Protein 5AE0 (pdb70)

CATH classification: 3.90.1740.10

Structure (mmCIF, N/CA/C/O backbone):
data_5AE0
#
_entry.id   5AE0
#
_cell.length_a   39.650
_cell.length_b   47.560
_cell.length_c   51.220
_cell.angle_alpha   90.00
_cell.angle_beta   97.51
_cell.angle_gamma   90.00
#
_symmetry.space_group_name_H-M   'P 1 21 1'
#
loop_
_entity.id
_entity.type
_entity.pdbx_description
1 polymer "2', 3'-CYCLIC-NUCLEOTIDE 3'-PHOSPHODIESTERASE"
2 non-polymer 'CITRIC ACID'
3 non-polymer 'CHLORIDE ION'
4 water water
#
loop_
_atom_site.group_PDB
_atom_site.id
_atom_site.type_symbol
_atom_site.label_atom_id
_atom_site.label_alt_id
_atom_site.label_comp_id
_atom_site.label_asym_id
_atom_site.label_entity_id
_atom_site.label_seq_id
_atom_site.pdbx_PDB_ins_code
_atom_site.Cartn_x
_atom_site.Cartn_y
_atom_site.Cartn_z
_atom_site.occupancy
_atom_site.B_iso_or_equiv
_atom_site.auth_seq_id
_atom_site.auth_comp_id
_atom_site.auth_asym_id
_atom_site.auth_atom_id
_atom_site.pdbx_PDB_model_num
ATOM 1 N N . LYS A 1 5 ? 76.920 15.743 194.353 1.00 39.97 162 LYS A N 1
ATOM 2 C CA . LYS A 1 5 ? 76.899 15.873 192.879 1.00 37.56 162 LYS A CA 1
ATOM 3 C C . LYS A 1 5 ? 75.509 16.088 192.266 1.00 25.70 162 LYS A C 1
ATOM 4 O O . LYS A 1 5 ? 74.505 15.457 192.648 1.00 32.15 162 LYS A O 1
ATOM 22 N N . ASP A 1 6 ? 75.463 17.012 191.302 1.00 31.06 163 ASP A N 1
ATOM 23 C CA . ASP A 1 6 ? 74.229 17.301 190.575 1.00 25.27 163 ASP A CA 1
ATOM 24 C C . ASP A 1 6 ? 73.953 16.251 189.523 1.00 25.95 163 ASP A C 1
ATOM 25 O O . ASP A 1 6 ? 74.789 15.990 188.657 1.00 38.51 163 ASP A O 1
ATOM 34 N N A PHE A 1 7 ? 72.768 15.669 189.551 0.46 15.10 164 PHE A N 1
ATOM 35 N N B PHE A 1 7 ? 72.758 15.697 189.566 0.54 24.84 164 PHE A N 1
ATOM 36 C CA A PHE A 1 7 ? 72.408 14.743 188.488 0.46 19.27 164 PHE A CA 1
ATOM 37 C CA B PHE A 1 7 ? 72.374 14.788 188.510 0.54 19.91 164 PHE A CA 1
ATOM 38 C C A PHE A 1 7 ? 71.577 15.423 187.384 0.46 18.74 164 PHE A C 1
ATOM 39 C C B PHE A 1 7 ? 71.740 15.542 187.315 0.54 15.96 164 PHE A C 1
ATOM 40 O O A PHE A 1 7 ? 70.902 16.430 187.605 0.46 27.78 164 PHE A O 1
ATOM 41 O O B PHE A 1 7 ? 71.440 16.734 187.385 0.54 10.47 164 PHE A O 1
ATOM 74 N N . LEU A 1 8 ? 71.651 14.845 186.191 1.00 13.90 165 LEU A N 1
ATOM 75 C CA . LEU A 1 8 ? 71.132 15.332 184.895 1.00 10.15 165 LEU A CA 1
ATOM 76 C C . LEU A 1 8 ? 69.684 14.913 184.767 1.00 9.21 165 LEU A C 1
ATOM 77 O O . LEU A 1 8 ? 69.189 14.124 185.581 1.00 10.18 165 LEU A O 1
ATOM 94 N N A PRO A 1 9 ? 68.986 15.410 183.748 0.48 6.36 166 PRO A N 1
ATOM 95 N N B PRO A 1 9 ? 68.975 15.358 183.733 0.52 10.97 166 PRO A N 1
ATOM 96 C CA A PRO A 1 9 ? 67.649 14.901 183.427 0.48 8.94 166 PRO A CA 1
ATOM 97 C CA B PRO A 1 9 ? 67.634 14.824 183.528 0.52 6.93 166 PRO A CA 1
ATOM 98 C C A PRO A 1 9 ? 67.659 13.410 183.091 0.48 7.67 166 PRO A C 1
ATOM 99 C C B PRO A 1 9 ? 67.666 13.347 183.141 0.52 5.98 166 PRO A C 1
ATOM 100 O O A PRO A 1 9 ? 68.706 12.826 182.808 0.48 6.14 166 PRO A O 1
ATOM 101 O O B PRO A 1 9 ? 68.702 12.714 182.854 0.52 10.99 166 PRO A O 1
ATOM 122 N N . LEU A 1 10 ? 66.465 12.797 183.109 1.00 6.83 167 LEU A N 1
ATOM 123 C CA . LEU A 1 10 ? 66.294 11.489 182.474 1.00 7.59 167 LEU A CA 1
ATOM 124 C C . LEU A 1 10 ? 66.623 11.577 180.989 1.00 6.13 167 LEU A C 1
ATOM 125 O O . LEU A 1 10 ? 67.313 10.712 180.452 1.00 7.16 167 LEU A O 1
ATOM 142 N N A TYR A 1 11 ? 66.110 12.594 180.322 0.54 7.10 168 TYR A N 1
ATOM 143 N N B TYR A 1 11 ? 66.132 12.604 180.321 0.46 5.74 168 TYR A N 1
ATOM 144 C CA A TYR A 1 11 ? 66.426 12.841 178.932 0.54 4.60 168 TYR A CA 1
ATOM 145 C CA B TYR A 1 11 ? 66.530 12.837 178.950 0.46 9.34 168 TYR A CA 1
ATOM 146 C C A TYR A 1 11 ? 66.243 14.324 178.634 0.54 6.57 168 TYR A C 1
ATOM 147 C C B TYR A 1 11 ? 66.198 14.270 178.592 0.46 7.01 168 TYR A C 1
ATOM 148 O O A TYR A 1 11 ? 65.488 15.047 179.311 0.54 5.93 168 TYR A O 1
ATOM 149 O O B TYR A 1 11 ? 65.274 14.880 179.181 0.46 7.46 168 TYR A O 1
ATOM 184 N N . PHE A 1 12 ? 66.971 14.779 177.611 1.00 5.29 169 PHE A N 1
ATOM 185 C CA . PHE A 1 12 ? 66.734 16.057 176.966 1.00 5.26 169 PHE A CA 1
ATOM 186 C C . PHE A 1 12 ? 65.901 15.838 175.720 1.00 5.17 169 PHE A C 1
ATOM 187 O O . PHE A 1 12 ? 65.999 14.796 175.065 1.00 5.71 169 PHE A O 1
ATOM 205 N N . GLY A 1 13 ? 65.124 16.849 175.337 1.00 5.68 170 GLY A N 1
ATOM 206 C CA . GLY A 1 13 ? 64.425 16.801 174.068 1.00 7.80 170 GLY A CA 1
ATOM 207 C C . GLY A 1 13 ? 63.486 17.980 173.902 1.00 5.48 170 GLY A C 1
ATOM 208 O O . GLY A 1 13 ? 63.489 18.906 174.724 1.00 6.22 170 GLY A O 1
ATOM 212 N N . TRP A 1 14 ? 62.722 17.926 172.830 1.00 5.31 171 TRP A N 1
ATOM 213 C CA . TRP A 1 14 ? 61.733 18.925 172.508 1.00 5.21 171 TRP A CA 1
ATOM 214 C C . TRP A 1 14 ? 60.368 18.390 172.913 1.00 5.68 171 TRP A C 1
ATOM 215 O O . TRP A 1 14 ? 59.933 17.337 172.447 1.00 6.70 171 TRP A O 1
ATOM 236 N N A PHE A 1 15 ? 59.667 19.136 173.764 0.49 4.72 172 PHE A N 1
ATOM 237 N N B PHE A 1 15 ? 59.700 19.117 173.817 0.51 7.09 172 PHE A N 1
ATOM 238 C CA A PHE A 1 15 ? 58.373 18.743 174.313 0.49 5.75 172 PHE A CA 1
ATOM 239 C CA B PHE A 1 15 ? 58.404 18.733 174.361 0.51 6.83 172 PHE A CA 1
ATOM 240 C C A PHE A 1 15 ? 57.316 19.567 173.613 0.49 5.24 172 PHE A C 1
ATOM 241 C C B PHE A 1 15 ? 57.283 19.551 173.689 0.51 7.01 172 PHE A C 1
ATOM 242 O O A PHE A 1 15 ? 57.430 20.803 173.572 0.49 6.42 172 PHE A O 1
ATOM 243 O O B PHE A 1 15 ? 57.250 20.788 173.815 0.51 6.43 172 PHE A O 1
ATOM 276 N N . LEU A 1 16 ? 56.401 18.880 172.941 1.00 6.45 173 LEU A N 1
ATOM 277 C CA . LEU A 1 16 ? 55.402 19.589 172.166 1.00 6.69 173 LEU A CA 1
ATOM 278 C C . LEU A 1 16 ? 54.458 20.345 173.118 1.00 7.44 173 LEU A C 1
ATOM 279 O O . LEU A 1 16 ? 54.204 19.899 174.233 1.00 9.24 173 LEU A O 1
ATOM 296 N N . THR A 1 17 ? 54.002 21.489 172.651 1.00 7.68 174 THR A N 1
ATOM 297 C CA . THR A 1 17 ? 52.960 22.175 173.416 1.00 9.08 174 THR A CA 1
ATOM 298 C C . THR A 1 17 ? 51.709 21.298 173.441 1.00 9.76 174 THR A C 1
ATOM 299 O O . THR A 1 17 ? 51.557 20.369 172.681 1.00 10.12 174 THR A O 1
ATOM 310 N N . LYS A 1 18 ? 50.797 21.654 174.340 1.00 11.91 175 LYS A N 1
ATOM 311 C CA . LYS A 1 18 ? 49.585 20.873 174.442 1.00 13.11 175 LYS A CA 1
ATOM 312 C C . LYS A 1 18 ? 48.852 20.846 173.112 1.00 11.29 175 LYS A C 1
ATOM 313 O O . LYS A 1 18 ? 48.395 19.805 172.666 1.00 11.80 175 LYS A O 1
ATOM 332 N N A LYS A 1 19 ? 48.675 21.994 172.472 0.64 12.54 176 LYS A N 1
ATOM 333 N N B LYS A 1 19 ? 48.730 22.011 172.463 0.36 14.92 176 LYS A N 1
ATOM 334 C CA A LYS A 1 19 ? 47.949 22.011 171.207 0.64 14.24 176 LYS A CA 1
ATOM 335 C CA B LYS A 1 19 ? 47.998 22.083 171.200 0.36 11.74 176 LYS A CA 1
ATOM 336 C C A LYS A 1 19 ? 48.684 21.282 170.094 0.64 11.33 176 LYS A C 1
ATOM 337 C C B LYS A 1 19 ? 48.691 21.301 170.106 0.36 10.91 176 LYS A C 1
ATOM 338 O O A LYS A 1 19 ? 48.053 20.547 169.295 0.64 13.25 176 LYS A O 1
ATOM 339 O O B LYS A 1 19 ? 48.030 20.554 169.354 0.36 12.32 176 LYS A O 1
ATOM 376 N N . SER A 1 20 ? 50.005 21.428 170.008 1.00 9.88 177 SER A N 1
ATOM 377 C CA . SER A 1 20 ? 50.725 20.683 168.985 1.00 8.82 177 SER A CA 1
ATOM 378 C C . SER A 1 20 ? 50.702 19.196 169.242 1.00 9.01 177 SER A C 1
ATOM 379 O O . SER A 1 20 ? 50.618 18.398 168.291 1.00 9.82 177 SER A O 1
ATOM 388 N N A SER A 1 21 ? 50.750 18.825 170.524 0.51 11.80 178 SER A N 1
ATOM 389 N N B SER A 1 21 ? 50.808 18.780 170.523 0.49 6.56 178 SER A N 1
ATOM 390 C CA A SER A 1 21 ? 50.735 17.434 170.938 0.51 9.35 178 SER A CA 1
ATOM 391 C CA B SER A 1 21 ? 50.705 17.367 170.832 0.49 9.32 178 SER A CA 1
ATOM 392 C C A SER A 1 21 ? 49.398 16.779 170.589 0.51 9.78 178 SER A C 1
ATOM 393 C C B SER A 1 21 ? 49.396 16.858 170.310 0.49 9.43 178 SER A C 1
ATOM 394 O O A SER A 1 21 ? 49.349 15.606 170.173 0.51 7.12 178 SER A O 1
ATOM 395 O O B SER A 1 21 ? 49.356 15.858 169.566 0.49 7.84 178 SER A O 1
ATOM 410 N N . GLU A 1 22 ? 48.304 17.541 170.700 1.00 11.26 179 GLU A N 1
ATOM 411 C CA . GLU A 1 22 ? 46.996 17.031 170.344 1.00 12.10 179 GLU A CA 1
ATOM 412 C C . GLU A 1 22 ? 46.850 16.928 168.823 1.00 12.09 179 GLU A C 1
ATOM 413 O O . GLU A 1 22 ? 46.313 15.940 168.315 1.00 12.80 179 GLU A O 1
ATOM 426 N N . THR A 1 23 ? 47.379 17.913 168.091 1.00 11.78 180 THR A N 1
ATOM 427 C CA . THR A 1 23 ? 47.283 17.841 166.632 1.00 11.84 180 THR A CA 1
ATOM 428 C C . THR A 1 23 ? 48.036 16.622 166.100 1.00 11.92 180 THR A C 1
ATOM 429 O O . THR A 1 23 ? 47.548 15.909 165.208 1.00 12.11 180 THR A O 1
ATOM 440 N N . LEU A 1 24 ? 49.241 16.405 166.561 1.00 9.16 181 LEU A N 1
ATOM 441 C CA . LEU A 1 24 ? 50.020 15.284 166.071 1.00 8.97 181 LEU A CA 1
ATOM 442 C C . LEU A 1 24 ? 49.428 13.967 166.564 1.00 8.75 181 LEU A C 1
ATOM 443 O O . LEU A 1 24 ? 49.369 12.989 165.813 1.00 9.69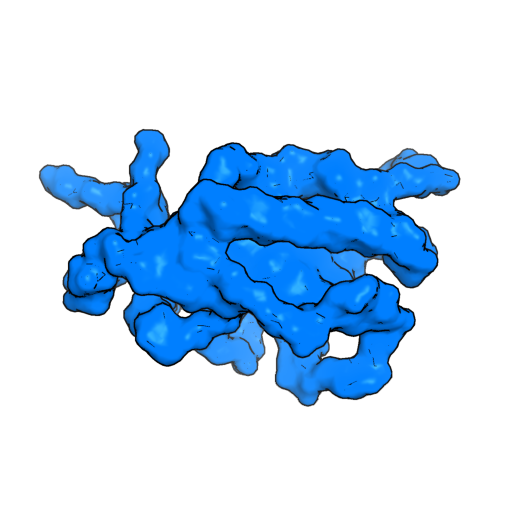 181 LEU A O 1
ATOM 459 N N . ARG A 1 25 ? 48.974 13.925 167.802 1.00 8.65 182 ARG A N 1
ATOM 460 C CA . ARG A 1 25 ? 48.364 12.700 168.301 1.00 10.02 182 ARG A CA 1
ATOM 461 C C . ARG A 1 25 ? 47.165 12.297 167.446 1.00 8.99 182 ARG A C 1
ATOM 462 O O . ARG A 1 25 ? 46.996 11.115 167.092 1.00 10.11 182 ARG A O 1
ATOM 483 N N A LYS A 1 26 ? 46.304 13.266 167.111 0.55 11.46 183 LYS A N 1
ATOM 484 N N B LYS A 1 26 ? 46.349 13.259 167.079 0.45 9.30 183 LYS A N 1
ATOM 485 C CA A LYS A 1 26 ? 45.126 13.002 166.283 0.55 11.08 183 LYS A CA 1
ATOM 486 C CA B LYS A 1 26 ? 45.177 12.936 166.285 0.45 13.91 183 LYS A CA 1
ATOM 487 C C A LYS A 1 26 ? 45.501 12.558 164.863 0.55 10.17 183 LYS A C 1
ATOM 488 C C B LYS A 1 26 ? 45.598 12.454 164.894 0.45 10.71 183 LYS A C 1
ATOM 489 O O A LYS A 1 26 ? 44.813 11.727 164.273 0.55 13.38 183 LYS A O 1
ATOM 490 O O B LYS A 1 26 ? 45.086 11.451 164.386 0.45 7.71 183 LYS A O 1
ATOM 527 N N . ALA A 1 27 ? 46.545 13.143 164.284 1.00 9.91 184 ALA A N 1
ATOM 528 C CA . ALA A 1 27 ? 46.982 12.718 162.961 1.00 9.68 184 ALA A CA 1
ATOM 529 C C . ALA A 1 27 ? 47.524 11.300 163.033 1.00 8.91 184 ALA A C 1
ATOM 530 O O . ALA A 1 27 ? 47.295 10.510 162.127 1.00 9.48 184 ALA A O 1
ATOM 538 N N . GLY A 1 28 ? 48.230 10.959 164.109 1.00 8.91 185 GLY A N 1
ATOM 539 C CA . GLY A 1 28 ? 48.724 9.604 164.259 1.00 9.08 185 GLY A CA 1
ATOM 540 C C . GLY A 1 28 ? 47.621 8.587 164.343 1.00 8.04 185 GLY A C 1
ATOM 541 O O . GLY A 1 28 ? 47.708 7.495 163.785 1.00 8.68 185 GLY A O 1
ATOM 545 N N A GLN A 1 29 ? 46.588 8.868 165.145 0.49 8.38 186 GLN A N 1
ATOM 546 N N B GLN A 1 29 ? 46.569 8.921 165.063 0.51 10.24 186 GLN A N 1
ATOM 547 C CA A GLN A 1 29 ? 45.475 7.928 165.280 0.49 10.29 186 GLN A CA 1
ATOM 548 C CA B GLN A 1 29 ? 45.477 7.996 165.246 0.51 9.11 186 GLN A CA 1
ATOM 549 C C A GLN A 1 29 ? 44.709 7.777 163.953 0.49 9.55 186 GLN A C 1
ATOM 550 C C B GLN A 1 29 ? 44.743 7.783 163.938 0.51 8.21 186 GLN A C 1
ATOM 551 O O A GLN A 1 29 ? 44.320 6.655 163.587 0.49 10.80 186 GLN A O 1
ATOM 552 O O B GLN A 1 29 ? 44.344 6.652 163.616 0.51 8.98 186 GLN A O 1
ATOM 579 N N . VAL A 1 30 ? 44.493 8.881 163.213 1.00 8.64 187 VAL A N 1
ATOM 580 C CA . VAL A 1 30 ? 43.868 8.812 161.906 1.00 9.60 187 VAL A CA 1
ATOM 581 C C . VAL A 1 30 ? 44.697 7.931 160.989 1.00 7.83 187 VAL A C 1
ATOM 582 O O . VAL A 1 30 ? 44.164 7.071 160.286 1.00 8.29 187 VAL A O 1
ATOM 596 N N A PHE A 1 31 ? 45.989 8.109 160.959 0.57 7.61 188 PHE A N 1
ATOM 597 N N B PHE A 1 31 ? 46.033 8.095 161.027 0.43 13.20 188 PHE A N 1
ATOM 598 C CA A PHE A 1 31 ? 46.865 7.222 160.196 0.57 8.70 188 PHE A CA 1
ATOM 599 C CA B PHE A 1 31 ? 46.932 7.254 160.226 0.43 7.86 188 PHE A CA 1
ATOM 600 C C A PHE A 1 31 ? 46.676 5.756 160.573 0.57 6.73 188 PHE A C 1
ATOM 601 C C B PHE A 1 31 ? 46.770 5.798 160.574 0.43 8.13 188 PHE A C 1
ATOM 602 O O A PHE A 1 31 ? 46.459 4.890 159.695 0.57 12.50 188 PHE A O 1
ATOM 603 O O B PHE A 1 31 ? 46.680 4.984 159.661 0.43 4.21 188 PHE A O 1
ATOM 636 N N . LEU A 1 32 ? 46.741 5.450 161.866 1.00 7.05 189 LEU A N 1
ATOM 637 C CA . LEU A 1 32 ? 46.548 4.064 162.270 1.00 7.36 189 LEU A CA 1
ATOM 638 C C . LEU A 1 32 ? 45.227 3.479 161.800 1.00 6.96 189 LEU A C 1
ATOM 639 O O . LEU A 1 32 ? 45.163 2.326 161.371 1.00 7.91 189 LEU A O 1
ATOM 656 N N . GLU A 1 33 ? 44.180 4.261 161.890 1.00 7.68 190 GLU A N 1
ATOM 657 C CA . GLU A 1 33 ? 42.862 3.837 161.453 1.00 8.11 190 GLU A CA 1
ATOM 658 C C . GLU A 1 33 ? 42.853 3.601 159.943 1.00 8.55 190 GLU A C 1
ATOM 659 O O . GLU A 1 33 ? 42.334 2.598 159.468 1.00 9.54 190 GLU A O 1
ATOM 671 N N A GLU A 1 34 ? 43.332 4.581 159.191 0.45 8.50 191 GLU A N 1
ATOM 672 N N B GLU A 1 34 ? 43.434 4.528 159.190 0.55 10.20 191 GLU A N 1
ATOM 673 C CA A GLU A 1 34 ? 43.302 4.440 157.749 0.45 7.89 191 GLU A CA 1
ATOM 674 C CA B GLU A 1 34 ? 43.397 4.468 157.732 0.55 12.40 191 GLU A CA 1
ATOM 675 C C A GLU A 1 34 ? 44.213 3.297 157.308 0.45 7.15 191 GLU A C 1
ATOM 676 C C B GLU A 1 34 ? 44.289 3.357 157.235 0.55 11.01 191 GLU A C 1
ATOM 677 O O A GLU A 1 34 ? 43.811 2.467 156.486 0.45 16.50 191 GLU A O 1
ATOM 678 O O B GLU A 1 34 ? 43.946 2.624 156.305 0.55 7.17 191 GLU A O 1
ATOM 701 N N . LEU A 1 35 ? 45.444 3.222 157.845 1.00 8.04 192 LEU A N 1
ATOM 702 C CA . LEU A 1 35 ? 46.367 2.153 157.454 1.00 7.78 192 LEU A CA 1
ATOM 703 C C . LEU A 1 35 ? 45.740 0.787 157.695 1.00 7.25 192 LEU A C 1
ATOM 704 O O . LEU A 1 35 ? 45.788 -0.085 156.843 1.00 8.18 192 LEU A O 1
ATOM 721 N N . GLY A 1 36 ? 45.184 0.570 158.895 1.00 8.36 193 GLY A N 1
ATOM 722 C CA . GLY A 1 36 ? 44.621 -0.725 159.204 1.00 9.56 193 GLY A CA 1
ATOM 723 C C . GLY A 1 36 ? 43.461 -1.130 158.335 1.00 9.65 193 GLY A C 1
ATOM 724 O O . GLY A 1 36 ? 43.193 -2.326 158.182 1.00 12.38 193 GLY A O 1
ATOM 728 N N A ASN A 1 37 ? 42.739 -0.159 157.766 0.54 11.86 194 ASN A N 1
ATOM 729 N N B ASN A 1 37 ? 42.845 -0.147 157.709 0.46 9.40 194 ASN A N 1
ATOM 730 C CA A ASN A 1 37 ? 41.658 -0.431 156.827 0.54 11.75 194 ASN A CA 1
ATOM 731 C CA B ASN A 1 37 ? 41.762 -0.355 156.790 0.46 10.93 194 ASN A CA 1
ATOM 732 C C A ASN A 1 37 ? 42.132 -0.493 155.385 0.54 8.72 194 ASN A C 1
ATOM 733 C C B ASN A 1 37 ? 42.202 -0.359 155.328 0.46 13.26 194 ASN A C 1
ATOM 734 O O A ASN A 1 37 ? 41.321 -0.820 154.516 0.54 14.52 194 ASN A O 1
ATOM 735 O O B ASN A 1 37 ? 41.366 -0.590 154.453 0.46 14.88 194 ASN A O 1
ATOM 756 N N A HIS A 1 38 ? 43.400 -0.221 155.106 0.54 8.83 195 HIS A N 1
ATOM 757 N N B HIS A 1 38 ? 43.483 -0.142 155.041 0.46 8.94 195 HIS A N 1
ATOM 758 C CA A HIS A 1 38 ? 43.826 -0.170 153.716 0.54 8.79 195 HIS A CA 1
ATOM 759 C CA B HIS A 1 38 ? 43.931 -0.089 153.662 0.46 8.01 195 HIS A CA 1
ATOM 760 C C A HIS A 1 38 ? 44.004 -1.572 153.148 0.54 8.81 195 HIS A C 1
ATOM 761 C C B HIS A 1 38 ? 44.080 -1.506 153.112 0.46 10.87 195 HIS A C 1
ATOM 762 O O A HIS A 1 38 ? 44.563 -2.462 153.809 0.54 7.70 195 HIS A O 1
ATOM 763 O O B HIS A 1 38 ? 44.668 -2.365 153.776 0.46 11.16 195 HIS A O 1
ATOM 790 N N . LYS A 1 39 ? 43.568 -1.736 151.895 1.00 10.56 196 LYS A N 1
ATOM 791 C CA . LYS A 1 39 ? 43.606 -3.063 151.312 1.00 9.84 196 LYS A CA 1
ATOM 792 C C . LYS A 1 39 ? 45.006 -3.674 151.296 1.00 11.14 196 LYS A C 1
ATOM 793 O O . LYS A 1 39 ? 45.156 -4.906 151.428 1.00 11.63 196 LYS A O 1
ATOM 813 N N . ALA A 1 40 ? 46.043 -2.876 151.044 1.00 9.05 197 ALA A N 1
ATOM 814 C CA . ALA A 1 40 ? 47.389 -3.398 150.963 1.00 9.42 197 ALA A CA 1
ATOM 815 C C . ALA A 1 40 ? 47.869 -3.908 152.337 1.00 9.17 197 ALA A C 1
ATOM 816 O O . ALA A 1 40 ? 48.600 -4.905 152.439 1.00 11.24 197 ALA A O 1
ATOM 823 N N . PHE A 1 41 ? 47.559 -3.133 153.383 1.00 7.97 198 PHE A N 1
ATOM 824 C CA . PHE A 1 41 ? 47.917 -3.519 154.739 1.00 7.81 198 PHE A CA 1
ATOM 825 C C . PHE A 1 41 ? 47.192 -4.819 155.082 1.00 9.22 198 PHE A C 1
ATOM 826 O O . PHE A 1 41 ? 47.788 -5.765 155.637 1.00 9.62 198 PHE A O 1
ATOM 843 N N . LYS A 1 42 ? 45.882 -4.868 154.836 1.00 9.29 199 LYS A N 1
ATOM 844 C CA . LYS A 1 42 ? 45.114 -6.041 155.230 1.00 9.60 199 LYS A CA 1
ATOM 845 C C . LYS A 1 42 ? 45.661 -7.292 154.569 1.00 11.10 199 LYS A C 1
ATOM 846 O O . LYS A 1 42 ? 45.730 -8.357 155.181 1.00 12.87 199 LYS A O 1
ATOM 865 N N A LYS A 1 43 ? 46.079 -7.184 153.284 0.48 11.27 200 LYS A N 1
ATOM 866 N N B LYS A 1 43 ? 46.051 -7.208 153.305 0.52 12.13 200 LYS A N 1
ATOM 867 C CA A LYS A 1 43 ? 46.574 -8.362 152.549 0.48 8.07 200 LYS A CA 1
ATOM 868 C CA B LYS A 1 43 ? 46.470 -8.462 152.686 0.52 21.70 200 LYS A CA 1
ATOM 869 C C A LYS A 1 43 ? 47.862 -8.910 153.153 0.48 9.88 200 LYS A C 1
ATOM 870 C C B LYS A 1 43 ? 47.909 -8.860 153.041 0.52 14.02 200 LYS A C 1
ATOM 871 O O A LYS A 1 43 ? 48.088 -10.145 153.118 0.48 7.92 200 LYS A O 1
ATOM 872 O O B LYS A 1 43 ? 48.323 -9.976 152.674 0.52 16.26 200 LYS A O 1
ATOM 909 N N . GLU A 1 44 ? 48.644 -8.024 153.796 1.00 11.37 201 GLU A N 1
ATOM 910 C CA . GLU A 1 44 ? 49.965 -8.365 154.277 1.00 11.33 201 GLU A CA 1
ATOM 911 C C . GLU A 1 44 ? 49.983 -8.688 155.768 1.00 11.22 201 GLU A C 1
ATOM 912 O O . GLU A 1 44 ? 51.064 -8.782 156.347 1.00 12.34 201 GLU A O 1
ATOM 925 N N A LEU A 1 45 ? 48.803 -8.882 156.375 0.72 10.00 202 LEU A N 1
ATOM 926 N N B LEU A 1 45 ? 48.832 -8.944 156.383 0.28 10.42 202 LEU A N 1
ATOM 927 C CA A LEU A 1 45 ? 48.710 -9.035 157.831 0.72 11.76 202 LEU A CA 1
ATOM 928 C CA B LEU A 1 45 ? 48.803 -9.042 157.837 0.28 8.69 202 LEU A CA 1
ATOM 929 C C A LEU A 1 45 ? 49.606 -10.151 158.389 0.72 11.88 202 LEU A C 1
ATOM 930 C C B LEU A 1 45 ? 49.683 -10.155 158.377 0.28 7.86 202 LEU A C 1
ATOM 931 O O A LEU A 1 45 ? 50.112 -9.997 159.521 0.72 13.38 202 LEU A O 1
ATOM 932 O O B LEU A 1 45 ? 50.218 -10.017 159.491 0.28 8.26 202 LEU A O 1
ATOM 963 N N . ARG A 1 46 ? 49.835 -11.264 157.665 1.00 11.09 203 ARG A N 1
ATOM 964 C CA . ARG A 1 46 ? 50.654 -12.329 158.239 1.00 11.96 203 ARG A CA 1
ATOM 965 C C . ARG A 1 46 ? 52.146 -12.037 158.218 1.00 11.44 203 ARG A C 1
ATOM 966 O O . ARG A 1 46 ? 52.957 -12.839 158.751 1.00 14.76 203 ARG A O 1
ATOM 988 N N A HIS A 1 47 ? 52.516 -10.886 157.599 0.51 9.49 204 HIS A N 1
ATOM 989 N N B HIS A 1 47 ? 52.563 -10.916 157.644 0.49 15.20 204 HIS A N 1
ATOM 990 C CA A HIS A 1 47 ? 53.853 -10.323 157.656 0.51 13.91 204 HIS A CA 1
ATOM 991 C CA B HIS A 1 47 ? 53.918 -10.435 157.809 0.49 10.62 204 HIS A CA 1
ATOM 992 C C A HIS A 1 47 ? 54.005 -9.383 158.837 0.51 13.65 204 HIS A C 1
ATOM 993 C C B HIS A 1 47 ? 54.028 -9.392 158.901 0.49 9.17 204 HIS A C 1
ATOM 994 O O A HIS A 1 47 ? 55.117 -8.977 159.143 0.51 12.35 204 HIS A O 1
ATOM 995 O O B HIS A 1 47 ? 55.123 -8.899 159.170 0.49 17.17 204 HIS A O 1
ATOM 1022 N N . PHE A 1 48 ? 52.901 -9.040 159.504 1.00 10.46 205 PHE A N 1
ATOM 1023 C CA . PHE A 1 48 ? 52.852 -8.041 160.569 1.00 9.45 205 PHE A CA 1
ATOM 1024 C C . PHE A 1 48 ? 52.674 -8.727 161.903 1.00 10.25 205 PHE A C 1
ATOM 1025 O O . PHE A 1 48 ? 53.490 -8.540 162.797 1.00 11.70 205 PHE A O 1
ATOM 1043 N N A ILE A 1 49 ? 51.606 -9.478 162.101 0.66 12.10 206 ILE A N 1
ATOM 1044 N N B ILE A 1 49 ? 51.609 -9.533 162.020 0.34 12.07 206 ILE A N 1
ATOM 1045 C CA A ILE A 1 49 ? 51.501 -10.292 163.314 0.66 15.11 206 ILE A CA 1
ATOM 1046 C CA B ILE A 1 49 ? 51.317 -10.358 163.197 0.34 6.68 206 ILE A CA 1
ATOM 1047 C C A ILE A 1 49 ? 51.991 -11.698 163.035 0.66 12.66 206 ILE A C 1
ATOM 1048 C C B ILE A 1 49 ? 51.756 -11.797 162.979 0.34 10.08 206 ILE A C 1
ATOM 1049 O O A ILE A 1 49 ? 52.242 -12.070 161.903 0.66 13.11 206 ILE A O 1
ATOM 1050 O O B ILE A 1 49 ? 51.755 -12.294 161.845 0.34 17.48 206 ILE A O 1
ATOM 1081 N N . SER A 1 50 ? 52.116 -12.483 164.077 1.00 13.13 207 SER A N 1
ATOM 1082 C CA . SER A 1 50 ? 52.768 -13.775 163.959 1.00 14.32 207 SER A CA 1
ATOM 1083 C C . SER A 1 50 ? 52.144 -14.827 164.839 1.00 15.32 207 SER A C 1
ATOM 1084 O O . SER A 1 50 ? 52.787 -15.861 165.062 1.00 22.89 207 SER A O 1
ATOM 1093 N N . GLY A 1 51 ? 50.969 -14.600 165.384 1.00 14.39 208 GLY A N 1
ATOM 1094 C CA . GLY A 1 51 ? 50.356 -15.521 166.306 1.00 16.72 208 GLY A CA 1
ATOM 1095 C C . GLY A 1 51 ? 49.165 -16.212 165.683 1.00 14.57 208 GLY A C 1
ATOM 1096 O O . GLY A 1 51 ? 49.064 -16.359 164.465 1.00 17.65 208 GLY A O 1
ATOM 1100 N N . ASP A 1 52 ? 48.227 -16.607 166.531 1.00 17.45 209 ASP A N 1
ATOM 1101 C CA . ASP A 1 52 ? 47.029 -17.362 166.170 1.00 18.60 209 ASP A CA 1
ATOM 1102 C C . ASP A 1 52 ? 45.852 -16.432 165.997 1.00 14.79 209 ASP A C 1
ATOM 1103 O O . ASP A 1 52 ? 44.689 -16.816 166.267 1.00 17.69 209 ASP A O 1
ATOM 1112 N N . GLU A 1 53 ? 46.125 -15.219 165.515 1.00 15.54 210 GLU A N 1
ATOM 1113 C CA . GLU A 1 53 ? 45.079 -14.250 165.273 1.00 14.87 210 GLU A CA 1
ATOM 1114 C C . GLU A 1 53 ? 44.098 -14.848 164.274 1.00 17.67 210 GLU A C 1
ATOM 1115 O O . GLU A 1 53 ? 44.504 -15.516 163.298 1.00 18.19 210 GLU A O 1
ATOM 1127 N N . PRO A 1 54 ? 42.807 -14.607 164.450 1.00 21.22 211 PRO A N 1
ATOM 1128 C CA . PRO A 1 54 ? 41.834 -15.080 163.457 1.00 25.75 211 PRO A CA 1
ATOM 1129 C C . PRO A 1 54 ? 41.909 -14.264 162.178 1.00 19.93 211 PRO A C 1
ATOM 1130 O O . PRO A 1 54 ? 42.540 -13.206 162.095 1.00 24.28 211 PRO A O 1
ATOM 1141 N N . LYS A 1 55 ? 41.227 -14.786 161.154 1.00 27.49 212 LYS A N 1
ATOM 1142 C CA . LYS A 1 55 ? 41.103 -14.087 159.876 1.00 28.07 212 LYS A CA 1
ATOM 1143 C C . LYS A 1 55 ? 39.982 -13.061 160.011 1.00 28.78 212 LYS A C 1
ATOM 1144 O O . LYS A 1 55 ? 38.904 -13.141 159.409 1.00 33.42 212 LYS A O 1
ATOM 1163 N N . GLU A 1 56 ? 40.267 -12.096 160.880 1.00 26.34 213 GLU A N 1
ATOM 1164 C CA . GLU A 1 56 ? 39.416 -10.951 161.142 1.00 23.78 213 GLU A CA 1
ATOM 1165 C C . GLU A 1 56 ? 40.290 -9.687 161.096 1.00 23.57 213 GLU A C 1
ATOM 1166 O O . GLU A 1 56 ? 41.491 -9.727 160.724 1.00 30.30 213 GLU A O 1
ATOM 1178 N N . LYS A 1 57 ? 39.720 -8.561 161.487 1.00 21.73 214 LYS A N 1
ATOM 1179 C CA . LYS A 1 57 ? 40.413 -7.296 161.309 1.00 22.30 214 LYS A CA 1
ATOM 1180 C C . LYS A 1 57 ? 41.217 -6.859 162.540 1.00 20.22 214 LYS A C 1
ATOM 1181 O O . LYS A 1 57 ? 40.689 -6.828 163.672 1.00 17.81 214 LYS A O 1
ATOM 1200 N N . LEU A 1 58 ? 42.501 -6.526 162.307 1.00 13.76 215 LEU A N 1
ATOM 1201 C CA . LEU A 1 58 ? 43.365 -5.955 163.331 1.00 12.23 215 LEU A CA 1
ATOM 1202 C C . LEU A 1 58 ? 43.135 -4.446 163.439 1.00 10.61 215 LEU A C 1
ATOM 1203 O O . LEU A 1 58 ? 43.253 -3.706 162.451 1.00 13.29 215 LEU A O 1
ATOM 1219 N N . GLU A 1 59 ? 42.829 -3.972 164.649 1.00 10.48 216 GLU A N 1
ATOM 1220 C CA . GLU A 1 59 ? 42.713 -2.535 164.922 1.00 10.51 216 GLU A CA 1
ATOM 1221 C C . GLU A 1 59 ? 44.054 -2.013 165.429 1.00 9.22 216 GLU A C 1
ATOM 1222 O O . GLU A 1 59 ? 44.489 -2.361 166.538 1.00 9.57 216 GLU A O 1
ATOM 1234 N N . LEU A 1 60 ? 44.748 -1.189 164.610 1.00 7.66 217 LEU A N 1
ATOM 1235 C CA . LEU A 1 60 ? 46.067 -0.756 164.979 1.00 6.71 217 LEU A CA 1
ATOM 1236 C C . LEU A 1 60 ? 46.070 0.163 166.196 1.00 7.84 217 LEU A C 1
ATOM 1237 O O . LEU A 1 60 ? 47.077 0.231 166.897 1.00 7.48 217 LEU A O 1
ATOM 1253 N N A VAL A 1 61 ? 44.952 0.814 166.473 0.55 11.12 218 VAL A N 1
ATOM 1254 N N B VAL A 1 61 ? 45.017 0.947 166.453 0.45 6.89 218 VAL A N 1
ATOM 1255 C CA A VAL A 1 61 ? 44.889 1.648 167.663 0.55 10.99 218 VAL A CA 1
ATOM 1256 C CA B VAL A 1 61 ? 45.060 1.782 167.665 0.45 8.76 218 VAL A CA 1
ATOM 1257 C C A VAL A 1 61 ? 44.974 0.774 168.910 0.55 9.53 218 VAL A C 1
ATOM 1258 C C B VAL A 1 61 ? 45.150 0.908 168.915 0.45 9.97 218 VAL A C 1
ATOM 1259 O O A VAL A 1 61 ? 45.623 1.146 169.894 0.55 14.29 218 VAL A O 1
ATOM 1260 O O B VAL A 1 61 ? 45.757 1.311 169.915 0.45 11.97 218 VAL A O 1
ATOM 1284 N N A SER A 1 62 ? 44.320 -0.385 168.889 0.55 10.62 219 SER A N 1
ATOM 1285 N N B SER A 1 62 ? 44.549 -0.282 168.887 0.45 8.35 219 SER A N 1
ATOM 1286 C CA A SER A 1 62 ? 44.481 -1.363 169.974 0.55 8.98 219 SER A CA 1
ATOM 1287 C CA B SER A 1 62 ? 44.628 -1.220 170.010 0.45 10.84 219 SER A CA 1
ATOM 1288 C C A SER A 1 62 ? 45.898 -1.937 170.020 0.55 8.28 219 SER A C 1
ATOM 1289 C C B SER A 1 62 ? 45.978 -1.918 170.033 0.45 9.99 219 SER A C 1
ATOM 1290 O O A SER A 1 62 ? 46.465 -2.117 171.118 0.55 10.81 219 SER A O 1
ATOM 1291 O O B SER A 1 62 ? 46.591 -2.116 171.088 0.45 9.09 219 SER A O 1
ATOM 1306 N N . TYR A 1 63 ? 46.463 -2.295 168.856 1.00 8.04 220 TYR A N 1
ATOM 1307 C CA . TYR A 1 63 ? 47.789 -2.896 168.755 1.00 6.59 220 TYR A CA 1
ATOM 1308 C C . TYR A 1 63 ? 48.843 -2.020 169.380 1.00 7.23 220 TYR A C 1
ATOM 1309 O O . TYR A 1 63 ? 49.683 -2.501 170.151 1.00 7.76 220 TYR A O 1
ATOM 1328 N N A PHE A 1 64 ? 48.775 -0.742 169.071 0.55 8.76 221 PHE A N 1
ATOM 1329 N N B PHE A 1 64 ? 48.871 -0.747 169.021 0.45 6.96 221 PHE A N 1
ATOM 1330 C CA A PHE A 1 64 ? 49.727 0.252 169.572 0.55 9.58 221 PHE A CA 1
ATOM 1331 C CA B PHE A 1 64 ? 49.864 0.196 169.563 0.45 5.46 221 PHE A CA 1
ATOM 1332 C C A PHE A 1 64 ? 49.182 0.930 170.822 0.55 9.76 221 PHE A C 1
ATOM 1333 C C B PHE A 1 64 ? 49.373 0.898 170.845 0.45 11.59 221 PHE A C 1
ATOM 1334 O O A PHE A 1 64 ? 48.993 2.130 170.904 0.55 14.11 221 PHE A O 1
ATOM 1335 O O B PHE A 1 64 ? 49.457 2.119 170.983 0.45 7.00 221 PHE A O 1
ATOM 1368 N N . GLY A 1 65 ? 48.902 0.094 171.808 1.00 11.99 222 GLY A N 1
ATOM 1369 C CA . GLY A 1 65 ? 48.175 0.608 172.956 1.00 13.00 222 GLY A CA 1
ATOM 1370 C C . GLY A 1 65 ? 49.006 1.431 173.893 1.00 10.62 222 GLY A C 1
ATOM 1371 O O . GLY A 1 65 ? 48.442 2.249 174.684 1.00 12.89 222 GLY A O 1
ATOM 1376 N N . LYS A 1 66 ? 50.309 1.177 173.961 1.00 9.79 223 LYS A N 1
ATOM 1377 C CA . LYS A 1 66 ? 51.139 1.929 174.886 1.00 8.66 223 LYS A CA 1
ATOM 1378 C C . LYS A 1 66 ? 51.442 3.242 174.163 1.00 10.28 223 LYS A C 1
ATOM 1379 O O . LYS A 1 66 ? 52.440 3.378 173.470 1.00 13.22 223 LYS A O 1
ATOM 1398 N N A ARG A 1 67 ? 50.566 4.198 174.299 0.65 15.76 224 ARG A N 1
ATOM 1399 N N B ARG A 1 67 ? 50.652 4.241 174.372 0.35 8.93 224 ARG A N 1
ATOM 1400 C CA A ARG A 1 67 ? 50.613 5.554 173.775 0.65 14.02 224 ARG A CA 1
ATOM 1401 C CA B ARG A 1 67 ? 50.974 5.552 173.798 0.35 8.33 224 ARG A CA 1
ATOM 1402 C C A ARG A 1 67 ? 51.174 6.480 174.819 0.65 13.73 224 ARG A C 1
ATOM 1403 C C B ARG A 1 67 ? 51.609 6.446 174.850 0.35 7.41 224 ARG A C 1
ATOM 1404 O O A ARG A 1 67 ? 50.886 6.324 176.020 0.65 15.44 224 ARG A O 1
ATOM 1405 O O B ARG A 1 67 ? 51.255 6.363 176.050 0.35 11.72 224 ARG A O 1
ATOM 1446 N N A PRO A 1 68 ? 51.926 7.490 174.451 0.65 12.87 225 PRO A N 1
ATOM 1447 N N B PRO A 1 68 ? 52.513 7.334 174.449 0.35 14.06 225 PRO A N 1
ATOM 1448 C CA A PRO A 1 68 ? 52.437 8.419 175.452 0.65 17.84 225 PRO A CA 1
ATOM 1449 C CA B PRO A 1 68 ? 53.240 8.117 175.430 0.35 11.42 225 PRO A CA 1
ATOM 1450 C C A PRO A 1 68 ? 51.303 9.028 176.236 0.65 25.86 225 PRO A C 1
ATOM 1451 C C B PRO A 1 68 ? 52.319 8.949 176.312 0.35 9.89 225 PRO A C 1
ATOM 1452 O O A PRO A 1 68 ? 50.291 9.412 175.628 0.65 23.22 225 PRO A O 1
ATOM 1453 O O B PRO A 1 68 ? 51.397 9.636 175.835 0.35 10.56 225 PRO A O 1
ATOM 1474 N N A PRO A 1 69 ? 51.434 9.120 177.563 0.65 28.24 226 PRO A N 1
ATOM 1475 N N B PRO A 1 69 ? 52.573 8.953 177.625 0.35 14.73 226 PRO A N 1
ATOM 1476 C CA A PRO A 1 69 ? 50.590 10.042 178.295 0.65 33.28 226 PRO A CA 1
ATOM 1477 C CA B PRO A 1 69 ? 51.696 9.687 178.535 0.35 18.19 226 PRO A CA 1
ATOM 1478 C C A PRO A 1 69 ? 51.084 11.457 178.039 0.65 30.27 226 PRO A C 1
ATOM 1479 C C B PRO A 1 69 ? 51.914 11.183 178.366 0.35 24.77 226 PRO A C 1
ATOM 1480 O O A PRO A 1 69 ? 52.263 11.719 177.726 0.65 25.46 226 PRO A O 1
ATOM 1481 O O B PRO A 1 69 ? 52.994 11.646 177.981 0.35 18.70 226 PRO A O 1
ATOM 1502 N N A GLY A 1 70 ? 50.109 12.345 178.052 0.65 32.14 227 GLY A N 1
ATOM 1503 N N B GLY A 1 70 ? 50.841 11.934 178.580 0.35 21.71 227 GLY A N 1
ATOM 1504 C CA A GLY A 1 70 ? 50.381 13.749 178.147 0.65 23.19 227 GLY A CA 1
ATOM 1505 C CA B GLY A 1 70 ? 50.856 13.349 178.292 0.35 28.13 227 GLY A CA 1
ATOM 1506 C C A GLY A 1 70 ? 50.920 14.244 176.831 0.65 17.28 227 GLY A C 1
ATOM 1507 C C B GLY A 1 70 ? 51.588 13.724 177.016 0.35 21.62 227 GLY A C 1
ATOM 1508 O O A GLY A 1 70 ? 50.532 13.795 175.736 0.65 19.47 227 GLY A O 1
ATOM 1509 O O B GLY A 1 70 ? 51.396 13.177 175.923 0.35 18.36 227 GLY A O 1
ATOM 1516 N N A VAL A 1 71 ? 51.864 15.145 176.922 0.65 14.29 228 VAL A N 1
ATOM 1517 N N B VAL A 1 71 ? 52.511 14.628 177.168 0.35 13.12 228 VAL A N 1
ATOM 1518 C CA A VAL A 1 71 ? 52.425 15.641 175.698 0.65 8.71 228 VAL A CA 1
ATOM 1519 C CA B VAL A 1 71 ? 52.907 15.486 176.069 0.35 13.61 228 VAL A CA 1
ATOM 1520 C C A VAL A 1 71 ? 53.358 14.621 175.052 0.65 8.13 228 VAL A C 1
ATOM 1521 C C B VAL A 1 71 ? 53.792 14.708 175.086 0.35 11.29 228 VAL A C 1
ATOM 1522 O O A VAL A 1 71 ? 53.869 13.712 175.665 0.65 14.40 228 VAL A O 1
ATOM 1523 O O B VAL A 1 71 ? 54.768 14.086 175.509 0.35 8.02 228 VAL A O 1
ATOM 1546 N N . LEU A 1 72 ? 53.501 14.758 173.765 1.00 7.85 229 LEU A N 1
ATOM 1547 C CA . LEU A 1 72 ? 54.442 14.089 172.902 1.00 7.12 229 LEU A CA 1
ATOM 1548 C C . LEU A 1 72 ? 55.772 14.844 172.936 1.00 6.35 229 LEU A C 1
ATOM 1549 O O . LEU A 1 72 ? 55.844 16.053 173.259 1.00 7.15 229 LEU A O 1
ATOM 1566 N N . HIS A 1 73 ? 56.849 14.125 172.588 1.00 6.03 230 HIS A N 1
ATOM 1567 C CA . HIS A 1 73 ? 58.162 14.714 172.606 1.00 6.02 230 HIS A CA 1
ATOM 1568 C C . HIS A 1 73 ? 59.066 14.047 171.562 1.00 5.64 230 HIS A C 1
ATOM 1569 O O . HIS A 1 73 ? 58.808 12.944 171.097 1.00 6.05 230 HIS A O 1
ATOM 1582 N N . CYS A 1 74 ? 60.152 14.770 171.250 1.00 5.35 231 CYS A N 1
ATOM 1583 C CA . CYS A 1 74 ? 61.228 14.288 170.392 1.00 5.49 231 CYS A CA 1
ATOM 1584 C C . CYS A 1 74 ? 62.497 14.361 171.205 1.00 5.35 231 CYS A C 1
ATOM 1585 O O . CYS A 1 74 ? 63.010 15.421 171.504 1.00 5.64 231 CYS A O 1
ATOM 1593 N N . THR A 1 75 ? 63.015 13.205 171.611 1.00 5.43 232 THR A N 1
ATOM 1594 C CA . THR A 1 75 ? 64.222 13.111 172.396 1.00 6.01 232 THR A CA 1
ATOM 1595 C C . THR A 1 75 ? 65.449 13.454 171.611 1.00 5.89 232 THR A C 1
ATOM 1596 O O . THR A 1 75 ? 65.577 13.050 170.443 1.00 7.43 232 THR A O 1
ATOM 1606 N N A THR A 1 76 ? 66.354 14.212 172.215 0.51 6.05 233 THR A N 1
ATOM 1607 N N B THR A 1 76 ? 66.396 14.164 172.258 0.49 7.74 233 THR A N 1
ATOM 1608 C CA A THR A 1 76 ? 67.719 14.330 171.699 0.51 6.42 233 THR A CA 1
ATOM 1609 C CA B THR A 1 76 ? 67.728 14.356 171.703 0.49 7.17 233 THR A CA 1
ATOM 1610 C C A THR A 1 76 ? 68.586 13.277 172.374 0.51 6.93 233 THR A C 1
ATOM 1611 C C B THR A 1 76 ? 68.752 13.438 172.322 0.49 6.76 233 THR A C 1
ATOM 1612 O O A THR A 1 76 ? 68.936 12.266 171.762 0.51 13.05 233 THR A O 1
ATOM 1613 O O B THR A 1 76 ? 69.416 12.702 171.594 0.49 8.40 233 THR A O 1
ATOM 1634 N N . LYS A 1 77 ? 68.887 13.444 173.647 1.00 7.99 234 LYS A N 1
ATOM 1635 C CA . LYS A 1 77 ? 69.810 12.585 174.343 1.00 7.10 234 LYS A CA 1
ATOM 1636 C C . LYS A 1 77 ? 69.147 12.004 175.588 1.00 6.99 234 LYS A C 1
ATOM 1637 O O . LYS A 1 77 ? 68.815 12.726 176.527 1.00 6.90 234 LYS A O 1
ATOM 1657 N N A PHE A 1 78 ? 69.035 10.669 175.619 0.44 7.16 235 PHE A N 1
ATOM 1658 N N B PHE A 1 78 ? 69.063 10.678 175.598 0.56 9.40 235 PHE A N 1
ATOM 1659 C CA A PHE A 1 78 ? 68.640 9.958 176.831 0.44 6.28 235 PHE A CA 1
ATOM 1660 C CA B PHE A 1 78 ? 68.747 9.944 176.797 0.56 9.97 235 PHE A CA 1
ATOM 1661 C C A PHE A 1 78 ? 69.842 9.867 177.759 0.44 6.52 235 PHE A C 1
ATOM 1662 C C B PHE A 1 78 ? 69.935 9.977 177.733 0.56 10.35 235 PHE A C 1
ATOM 1663 O O A PHE A 1 78 ? 70.886 9.323 177.381 0.44 10.65 235 PHE A O 1
ATOM 1664 O O B PHE A 1 78 ? 71.048 9.580 177.349 0.56 8.46 235 PHE A O 1
ATOM 1697 N N . CYS A 1 79 ? 69.705 10.413 178.966 1.00 8.66 236 CYS A N 1
ATOM 1698 C CA . CYS A 1 79 ? 70.786 10.615 179.910 1.00 8.46 236 CYS A CA 1
ATOM 1699 C C . CYS A 1 79 ? 70.716 9.694 181.133 1.00 8.53 236 CYS A C 1
ATOM 1700 O O . CYS A 1 79 ? 71.754 9.441 181.744 1.00 9.36 236 CYS A O 1
ATOM 1709 N N . ASP A 1 80 ? 69.520 9.248 181.536 1.00 9.42 237 ASP A N 1
ATOM 1710 C CA . ASP A 1 80 ? 69.350 8.443 182.735 1.00 9.47 237 ASP A CA 1
ATOM 1711 C C . ASP A 1 80 ? 70.080 9.069 183.911 1.00 9.17 237 ASP A C 1
ATOM 1712 O O . ASP A 1 80 ? 70.760 8.399 184.684 1.00 10.79 237 ASP A O 1
ATOM 1721 N N . TYR A 1 81 ? 69.866 10.370 184.061 1.00 9.59 238 TYR A N 1
ATOM 1722 C CA . TYR A 1 81 ? 70.344 11.141 185.189 1.00 9.80 238 TYR A CA 1
ATOM 1723 C C . TYR A 1 81 ? 71.838 11.255 185.287 1.00 11.53 238 TYR A C 1
ATOM 1724 O O . TYR A 1 81 ? 72.361 11.770 186.290 1.00 15.89 238 TYR A O 1
ATOM 1742 N N . GLY A 1 82 ? 72.534 10.874 184.195 1.00 10.91 239 GLY A N 1
ATOM 1743 C CA . GLY A 1 82 ? 73.960 10.792 184.100 1.00 11.21 239 GLY A CA 1
ATOM 1744 C C . GLY A 1 82 ? 74.537 9.389 183.940 1.00 11.63 239 GLY A C 1
ATOM 1745 O O . GLY A 1 82 ? 75.732 9.247 183.691 1.00 15.20 239 GLY A O 1
ATOM 1749 N N . LYS A 1 83 ? 73.716 8.378 183.987 1.00 10.43 240 LYS A N 1
ATOM 1750 C CA . LYS A 1 83 ? 74.215 7.019 183.911 1.00 10.68 240 LYS A CA 1
ATOM 1751 C C . LYS A 1 83 ? 74.424 6.569 182.467 1.00 9.74 240 LYS A C 1
ATOM 1752 O O . LYS A 1 83 ? 75.196 5.649 182.248 1.00 11.55 240 LYS A O 1
ATOM 1771 N N . ALA A 1 84 ? 73.802 7.225 181.495 1.00 10.04 241 ALA A N 1
ATOM 1772 C CA . ALA A 1 84 ? 74.000 6.807 180.105 1.00 10.93 241 ALA A CA 1
ATOM 1773 C C . ALA A 1 84 ? 75.334 7.307 179.570 1.00 9.54 241 ALA A C 1
ATOM 1774 O O . ALA A 1 84 ? 75.829 8.373 179.934 1.00 11.83 241 ALA A O 1
ATOM 1781 N N . ALA A 1 85 ? 75.916 6.503 178.693 1.00 10.76 242 ALA A N 1
ATOM 1782 C CA . ALA A 1 85 ? 77.148 6.919 178.040 1.00 10.75 242 ALA A CA 1
ATOM 1783 C C . ALA A 1 85 ? 76.942 8.214 177.270 1.00 11.90 242 ALA A C 1
ATOM 1784 O O . ALA A 1 85 ? 75.924 8.399 176.610 1.00 13.86 242 ALA A O 1
ATOM 1791 N N . GLY A 1 86 ? 77.874 9.148 177.446 1.00 12.80 243 GLY A N 1
ATOM 1792 C CA . GLY A 1 86 ? 77.841 10.414 176.741 1.00 13.75 243 GLY A CA 1
ATOM 1793 C C . GLY A 1 86 ? 76.935 11.453 177.343 1.00 11.82 243 GLY A C 1
ATOM 1794 O O . GLY A 1 86 ? 76.869 12.572 176.793 1.00 11.84 243 GLY A O 1
ATOM 1798 N N . ALA A 1 87 ? 76.233 11.143 178.452 1.00 12.15 244 ALA A N 1
ATOM 1799 C CA . ALA A 1 87 ? 75.270 12.080 179.012 1.00 10.46 244 ALA A CA 1
ATOM 1800 C C . ALA A 1 87 ? 75.927 13.362 179.476 1.00 10.70 244 ALA A C 1
ATOM 1801 O O . ALA A 1 87 ? 75.449 14.462 179.172 1.00 10.42 244 ALA A O 1
ATOM 1808 N N . GLU A 1 88 ? 76.971 13.233 180.286 1.00 13.35 245 GLU A N 1
ATOM 1809 C CA . GLU A 1 88 ? 77.611 14.419 180.817 1.00 14.20 245 GLU A CA 1
ATOM 1810 C C . GLU A 1 88 ? 78.217 15.276 179.701 1.00 14.66 245 GLU A C 1
ATOM 1811 O O . GLU A 1 88 ? 78.091 16.502 179.718 1.00 16.42 245 GLU A O 1
ATOM 1823 N N A GLU A 1 89 ? 78.821 14.654 178.696 0.53 11.57 246 GLU A N 1
ATOM 1824 N N B GLU A 1 89 ? 78.842 14.634 178.701 0.47 16.53 246 GLU A N 1
ATOM 1825 C CA A GLU A 1 89 ? 79.389 15.467 177.638 0.53 15.90 246 GLU A CA 1
ATOM 1826 C CA B GLU A 1 89 ? 79.440 15.336 177.563 0.47 13.37 246 GLU A CA 1
ATOM 1827 C C A GLU A 1 89 ? 78.267 16.199 176.918 0.53 12.49 246 GLU A C 1
ATOM 1828 C C B GLU A 1 89 ? 78.388 16.048 176.695 0.47 9.98 246 GLU A C 1
ATOM 1829 O O A GLU A 1 89 ? 78.382 17.376 176.595 0.53 10.40 246 GLU A O 1
ATOM 1830 O O B GLU A 1 89 ? 78.696 17.056 176.042 0.47 12.72 246 GLU A O 1
ATOM 1853 N N . TYR A 1 90 ? 77.178 15.517 176.640 1.00 11.42 247 TYR A N 1
ATOM 1854 C CA . TYR A 1 90 ? 76.083 16.179 175.921 1.00 9.49 247 TYR A CA 1
ATOM 1855 C C . TYR A 1 90 ? 75.610 17.410 176.687 1.00 9.59 247 TYR A C 1
ATOM 1856 O O . TYR A 1 90 ? 75.448 18.493 176.129 1.00 10.90 247 TYR A O 1
ATOM 1875 N N . ALA A 1 91 ? 75.347 17.220 177.971 1.00 10.32 248 ALA A N 1
ATOM 1876 C CA . ALA A 1 91 ? 74.699 18.242 178.784 1.00 11.13 248 ALA A CA 1
ATOM 1877 C C . ALA A 1 91 ? 75.579 19.462 178.999 1.00 11.91 248 ALA A C 1
ATOM 1878 O O . ALA A 1 91 ? 75.032 20.561 179.220 1.00 15.14 248 ALA A O 1
ATOM 1885 N N A GLN A 1 92 ? 76.903 19.297 178.950 0.54 13.04 249 GLN A N 1
ATOM 1886 N N B GLN A 1 92 ? 76.901 19.294 178.951 0.46 12.83 249 GLN A N 1
ATOM 1887 C CA A GLN A 1 92 ? 77.797 20.405 179.217 0.54 16.73 249 GLN A CA 1
ATOM 1888 C CA B GLN A 1 92 ? 77.839 20.371 179.210 0.46 13.05 249 GLN A CA 1
ATOM 1889 C C A GLN A 1 92 ? 77.918 21.312 178.012 0.54 13.79 249 GLN A C 1
ATOM 1890 C C B GLN A 1 92 ? 78.005 21.258 177.997 0.46 13.97 249 GLN A C 1
ATOM 1891 O O A GLN A 1 92 ? 78.419 22.433 178.138 0.54 19.52 249 GLN A O 1
ATOM 1892 O O B GLN A 1 92 ? 78.622 22.309 178.106 0.46 15.84 249 GLN A O 1
ATOM 1919 N N . GLN A 1 93 ? 77.449 20.895 176.854 1.00 11.51 250 GLN A N 1
ATOM 1920 C CA . GLN A 1 93 ? 77.632 21.706 175.653 1.00 11.78 250 GLN A CA 1
ATOM 1921 C C . GLN A 1 93 ? 76.979 23.087 175.746 1.00 11.41 250 GLN A C 1
ATOM 1922 O O . GLN A 1 93 ? 75.862 23.213 176.214 1.00 11.09 250 GLN A O 1
ATOM 1937 N N A GLU A 1 94 ? 77.630 24.137 175.210 0.32 8.71 251 GLU A N 1
ATOM 1938 N N B GLU A 1 94 ? 77.705 24.102 175.283 0.68 14.51 251 GLU A N 1
ATOM 1939 C CA A GLU A 1 94 ? 77.030 25.475 175.217 0.32 8.96 251 GLU A CA 1
ATOM 1940 C CA B GLU A 1 94 ? 77.141 25.437 175.176 0.68 15.40 251 GLU A CA 1
ATOM 1941 C C A GLU A 1 94 ? 75.706 25.482 174.489 0.32 11.91 251 GLU A C 1
ATOM 1942 C C B GLU A 1 94 ? 75.774 25.449 174.524 0.68 11.96 251 GLU A C 1
ATOM 1943 O O A GLU A 1 94 ? 74.783 26.195 174.885 0.32 10.26 251 GLU A O 1
ATOM 1944 O O B GLU A 1 94 ? 74.879 26.129 174.996 0.68 12.94 251 GLU A O 1
ATOM 1967 N N . VAL A 1 95 ? 75.586 24.712 173.398 1.00 10.46 252 VAL A N 1
ATOM 1968 C CA . VAL A 1 95 ? 74.350 24.825 172.641 1.00 10.25 252 VAL A CA 1
ATOM 1969 C C . VAL A 1 95 ? 73.178 24.307 173.467 1.00 8.23 252 VAL A C 1
ATOM 1970 O O . VAL A 1 95 ? 72.055 24.788 173.387 1.00 8.72 252 VAL A O 1
ATOM 1984 N N . VAL A 1 96 ? 73.421 23.269 174.271 1.00 8.45 253 VAL A N 1
ATOM 1985 C CA . VAL A 1 96 ? 72.389 22.682 175.101 1.00 9.04 253 VAL A CA 1
ATOM 1986 C C . VAL A 1 96 ? 71.983 23.690 176.177 1.00 7.81 253 VAL A C 1
ATOM 1987 O O . VAL A 1 96 ? 70.802 23.949 176.396 1.00 9.63 253 VAL A O 1
ATOM 2000 N N . LYS A 1 97 ? 72.968 24.326 176.825 1.00 9.19 254 LYS A N 1
ATOM 2001 C CA . LYS A 1 97 ? 72.677 25.310 177.867 1.00 10.06 254 LYS A CA 1
ATOM 2002 C C . LYS A 1 97 ? 71.972 26.534 177.297 1.00 9.76 254 LYS A C 1
ATOM 2003 O O . LYS A 1 97 ? 70.998 27.024 177.863 1.00 11.71 254 LYS A O 1
ATOM 2022 N N A ARG A 1 98 ? 72.414 26.998 176.113 0.59 8.81 255 ARG A N 1
ATOM 2023 N N B ARG A 1 98 ? 72.394 27.006 176.129 0.41 12.86 255 ARG A N 1
ATOM 2024 C CA A ARG A 1 98 ? 71.838 28.184 175.491 0.59 12.26 255 ARG A CA 1
ATOM 2025 C CA B ARG A 1 98 ? 71.768 28.209 175.605 0.41 7.22 255 ARG A CA 1
ATOM 2026 C C A ARG A 1 98 ? 70.418 27.945 175.002 0.59 10.84 255 ARG A C 1
ATOM 2027 C C B ARG A 1 98 ? 70.357 27.943 175.105 0.41 8.07 255 ARG A C 1
ATOM 2028 O O A ARG A 1 98 ? 69.590 28.848 174.941 0.59 13.74 255 ARG A O 1
ATOM 2029 O O B ARG A 1 98 ? 69.500 28.840 175.133 0.41 11.92 255 ARG A O 1
ATOM 2070 N N . SER A 1 99 ? 70.107 26.703 174.632 1.00 8.81 256 SER A N 1
ATOM 2071 C CA . SER A 1 99 ? 68.838 26.345 174.084 1.00 8.45 256 SER A CA 1
ATOM 2072 C C . SER A 1 99 ? 67.816 25.916 175.129 1.00 7.77 256 SER A C 1
ATOM 2073 O O . SER A 1 99 ? 66.658 25.667 174.801 1.00 8.39 256 SER A O 1
ATOM 2082 N N . TYR A 1 100 ? 68.263 25.747 176.366 1.00 8.79 257 TYR A N 1
ATOM 2083 C CA . TYR A 1 100 ? 67.406 25.188 177.380 1.00 9.04 257 TYR A CA 1
ATOM 2084 C C . TYR A 1 100 ? 66.256 26.122 177.677 1.00 8.87 257 TYR A C 1
ATOM 2085 O O . TYR A 1 100 ? 66.474 27.287 178.048 1.00 13.66 257 TYR A O 1
ATOM 2103 N N . GLY A 1 101 ? 65.052 25.680 177.452 1.00 8.60 258 GLY A N 1
ATOM 2104 C CA . GLY A 1 101 ? 63.843 26.473 177.535 1.00 9.48 258 GLY A CA 1
ATOM 2105 C C . GLY A 1 101 ? 63.422 27.207 176.254 1.00 9.98 258 GLY A C 1
ATOM 2106 O O . GLY A 1 101 ? 62.392 27.863 176.229 1.00 11.31 258 GLY A O 1
ATOM 2110 N N A LYS A 1 102 ? 64.184 27.108 175.175 0.56 11.59 259 LYS A N 1
ATOM 2111 N N B LYS A 1 102 ? 64.141 27.059 175.179 0.44 8.92 259 LYS A N 1
ATOM 2112 C CA A LYS A 1 102 ? 63.915 27.798 173.896 0.56 8.25 259 LYS A CA 1
ATOM 2113 C CA B LYS A 1 102 ? 63.756 27.837 174.014 0.44 10.61 259 LYS A CA 1
ATOM 2114 C C A LYS A 1 102 ? 62.802 27.069 173.132 0.56 7.60 259 LYS A C 1
ATOM 2115 C C B LYS A 1 102 ? 62.777 27.050 173.148 0.44 11.35 259 LYS A C 1
ATOM 2116 O O A LYS A 1 102 ? 62.732 25.828 173.115 0.56 10.10 259 LYS A O 1
ATOM 2117 O O B LYS A 1 102 ? 62.747 25.804 173.124 0.44 7.25 259 LYS A O 1
ATOM 2154 N N . ALA A 1 103 ? 61.984 27.811 172.411 1.00 8.95 260 ALA A N 1
ATOM 2155 C CA . ALA A 1 103 ? 60.961 27.278 171.533 1.00 9.42 260 ALA A CA 1
ATOM 2156 C C . ALA A 1 103 ? 61.525 26.992 170.144 1.00 8.29 260 ALA A C 1
ATOM 2157 O O . ALA A 1 103 ? 62.324 27.761 169.586 1.00 10.28 260 ALA A O 1
ATOM 2165 N N . PHE A 1 104 ? 61.043 25.885 169.563 1.00 7.34 261 PHE A N 1
ATOM 2166 C CA . PHE A 1 104 ? 61.451 25.412 168.247 1.00 7.00 261 PHE A CA 1
ATOM 2167 C C . PHE A 1 104 ? 60.202 24.953 167.503 1.00 6.58 261 PHE A C 1
ATOM 2168 O O . PHE A 1 104 ? 59.163 24.634 168.077 1.00 9.17 261 PHE A O 1
ATOM 2185 N N . LYS A 1 105 ? 60.331 24.890 166.173 1.00 7.15 262 LYS A N 1
ATOM 2186 C CA . LYS A 1 105 ? 59.343 24.244 165.313 1.00 8.05 262 LYS A CA 1
ATOM 2187 C C . LYS A 1 105 ? 59.957 22.946 164.795 1.00 6.80 262 LYS A C 1
ATOM 2188 O O . LYS A 1 105 ? 61.074 22.974 164.233 1.00 8.19 262 LYS A O 1
ATOM 2207 N N . LEU A 1 106 ? 59.261 21.849 164.972 1.00 7.11 263 LEU A N 1
ATOM 2208 C CA . LEU A 1 106 ? 59.705 20.551 164.436 1.00 6.87 263 LEU A CA 1
ATOM 2209 C C . LEU A 1 106 ? 58.867 20.205 163.201 1.00 7.03 263 LEU A C 1
ATOM 2210 O O . LEU A 1 106 ? 57.636 20.230 163.235 1.00 9.21 263 LEU A O 1
ATOM 2226 N N . SER A 1 107 ? 59.559 19.826 162.151 1.00 6.39 264 SER A N 1
ATOM 2227 C CA . SER A 1 107 ? 58.941 19.435 160.889 1.00 6.52 264 SER A CA 1
ATOM 2228 C C . SER A 1 107 ? 58.793 17.932 160.833 1.00 6.07 264 SER A C 1
ATOM 2229 O O . SER A 1 107 ? 59.780 17.210 161.010 1.00 7.68 264 SER A O 1
ATOM 2237 N N A ILE A 1 108 ? 57.583 17.474 160.600 0.39 6.00 265 ILE A N 1
ATOM 2238 N N B ILE A 1 108 ? 57.559 17.479 160.650 0.61 8.82 265 ILE A N 1
ATOM 2239 C CA A ILE A 1 108 ? 57.307 16.050 160.492 0.39 8.37 265 ILE A CA 1
ATOM 2240 C CA B ILE A 1 108 ? 57.228 16.055 160.529 0.61 7.08 265 ILE A CA 1
ATOM 2241 C C A ILE A 1 108 ? 57.038 15.726 159.029 0.39 8.75 265 ILE A C 1
ATOM 2242 C C B ILE A 1 108 ? 57.042 15.734 159.046 0.61 6.57 265 ILE A C 1
ATOM 2243 O O A ILE A 1 108 ? 56.141 16.306 158.400 0.39 8.56 265 ILE A O 1
ATOM 2244 O O B ILE A 1 108 ? 56.137 16.295 158.421 0.61 8.82 265 ILE A O 1
ATOM 2275 N N . SER A 1 109 ? 57.848 14.817 158.503 1.00 6.95 266 SER A N 1
ATOM 2276 C CA . SER A 1 109 ? 57.785 14.492 157.092 1.00 7.11 266 SER A CA 1
ATOM 2277 C C . SER A 1 109 ? 57.034 13.215 156.804 1.00 6.45 266 SER A C 1
ATOM 2278 O O . SER A 1 109 ? 56.671 12.996 155.626 1.00 8.11 266 SER A O 1
ATOM 2287 N N . ALA A 1 110 ? 56.854 12.351 157.776 1.00 6.17 267 ALA A N 1
ATOM 2288 C CA . ALA A 1 110 ? 56.313 11.025 157.498 1.00 5.80 267 ALA A CA 1
ATOM 2289 C C . ALA A 1 110 ? 55.828 10.425 158.812 1.00 5.68 267 ALA A C 1
ATOM 2290 O O . ALA A 1 110 ? 56.281 10.813 159.870 1.00 6.26 267 ALA A O 1
ATOM 2297 N N . LEU A 1 111 ? 54.865 9.518 158.686 1.00 5.70 268 LEU A N 1
ATOM 2298 C CA . LEU A 1 111 ? 54.384 8.676 159.777 1.00 5.75 268 LEU A CA 1
ATOM 2299 C C . LEU A 1 111 ? 54.738 7.253 159.414 1.00 5.61 268 LEU A C 1
ATOM 2300 O O . LEU A 1 111 ? 54.772 6.902 158.225 1.00 7.59 268 LEU A O 1
ATOM 2316 N N . PHE A 1 112 ? 54.977 6.398 160.397 1.00 5.35 269 PHE A N 1
ATOM 2317 C CA . PHE A 1 112 ? 55.409 5.048 160.089 1.00 6.17 269 PHE A CA 1
ATOM 2318 C C . PHE A 1 112 ? 54.888 4.085 161.154 1.00 5.92 269 PHE A C 1
ATOM 2319 O O . PHE A 1 112 ? 54.585 4.459 162.297 1.00 5.70 269 PHE A O 1
ATOM 2336 N N A VAL A 1 113 ? 54.830 2.828 160.737 0.47 6.60 270 VAL A N 1
ATOM 2337 N N B VAL A 1 113 ? 54.797 2.814 160.720 0.53 7.55 270 VAL A N 1
ATOM 2338 C CA A VAL A 1 113 ? 54.589 1.722 161.648 0.47 6.56 270 VAL A CA 1
ATOM 2339 C CA B VAL A 1 113 ? 54.397 1.675 161.555 0.53 6.29 270 VAL A CA 1
ATOM 2340 C C A VAL A 1 113 ? 55.460 0.533 161.295 0.47 6.59 270 VAL A C 1
ATOM 2341 C C B VAL A 1 113 ? 55.359 0.521 161.276 0.53 8.61 270 VAL A C 1
ATOM 2342 O O A VAL A 1 113 ? 55.833 0.308 160.106 0.47 9.09 270 VAL A O 1
ATOM 2343 O O B VAL A 1 113 ? 55.759 0.311 160.103 0.53 8.70 270 VAL A O 1
ATOM 2366 N N . THR A 1 114 ? 55.709 -0.232 162.298 1.00 6.70 271 THR A N 1
ATOM 2367 C CA . THR A 1 114 ? 56.326 -1.553 162.200 1.00 6.17 271 THR A CA 1
ATOM 2368 C C . THR A 1 114 ? 55.552 -2.465 163.128 1.00 6.22 271 THR A C 1
ATOM 2369 O O . THR A 1 114 ? 54.712 -2.009 163.917 1.00 6.93 271 THR A O 1
ATOM 2381 N N . PRO A 1 115 ? 55.897 -3.749 163.197 1.00 6.46 272 PRO A N 1
ATOM 2382 C CA . PRO A 1 115 ? 55.251 -4.603 164.215 1.00 6.83 272 PRO A CA 1
ATOM 2383 C C . PRO A 1 115 ? 55.569 -4.209 165.637 1.00 6.33 272 PRO A C 1
ATOM 2384 O O . PRO A 1 115 ? 54.916 -4.722 166.559 1.00 7.96 272 PRO A O 1
ATOM 2395 N N . LYS A 1 116 ? 56.544 -3.361 165.859 1.00 6.13 273 LYS A N 1
ATOM 2396 C CA . LYS A 1 116 ? 56.896 -2.934 167.200 1.00 6.20 273 LYS A CA 1
ATOM 2397 C C . LYS A 1 116 ? 56.364 -1.564 167.594 1.00 6.14 273 LYS A C 1
ATOM 2398 O O . LYS A 1 116 ? 56.011 -1.363 168.755 1.00 6.67 273 LYS A O 1
ATOM 2417 N N . THR A 1 117 ? 56.444 -0.574 166.681 1.00 5.76 274 THR A N 1
ATOM 2418 C CA . THR A 1 117 ? 56.194 0.795 167.048 1.00 6.38 274 THR A CA 1
ATOM 2419 C C . THR A 1 117 ? 55.476 1.546 165.933 1.00 5.24 274 THR A C 1
ATOM 2420 O O . THR A 1 117 ? 55.515 1.186 164.763 1.00 6.85 274 THR A O 1
ATOM 2431 N N . ALA A 1 118 ? 54.885 2.687 166.342 1.00 5.77 275 ALA A N 1
ATOM 2432 C CA . ALA A 1 118 ? 54.311 3.683 165.462 1.00 5.30 275 ALA A CA 1
ATOM 2433 C C . ALA A 1 118 ? 54.920 5.013 165.832 1.00 4.99 275 ALA A C 1
ATOM 2434 O O . ALA A 1 118 ? 55.005 5.354 167.021 1.00 5.98 275 ALA A O 1
ATOM 2441 N N . GLY A 1 119 ? 55.270 5.808 164.827 1.00 5.23 276 GLY A N 1
ATOM 2442 C CA . GLY A 1 119 ? 55.915 7.067 165.125 1.00 5.89 276 GLY A CA 1
ATOM 2443 C C . GLY A 1 119 ? 55.797 8.068 163.990 1.00 5.52 276 GLY A C 1
ATOM 2444 O O . GLY A 1 119 ? 55.242 7.806 162.906 1.00 5.88 276 GLY A O 1
ATOM 2448 N N . ALA A 1 120 ? 56.368 9.242 164.260 1.00 5.64 277 ALA A N 1
ATOM 2449 C CA . ALA A 1 120 ? 56.502 10.327 163.293 1.00 5.20 277 ALA A CA 1
ATOM 2450 C C . ALA A 1 120 ? 57.956 10.623 163.084 1.00 5.29 277 ALA A C 1
ATOM 2451 O O . ALA A 1 120 ? 58.732 10.696 164.013 1.00 7.36 277 ALA A O 1
ATOM 2458 N N . GLN A 1 121 ? 58.356 10.765 161.819 1.00 5.43 278 GLN A N 1
ATOM 2459 C CA . GLN A 1 121 ? 59.703 11.153 161.466 1.00 5.11 278 GLN A CA 1
ATOM 2460 C C . GLN A 1 121 ? 59.869 12.656 161.541 1.00 5.37 278 GLN A C 1
ATOM 2461 O O . GLN A 1 121 ? 59.092 13.387 160.898 1.00 6.36 278 GLN A O 1
ATOM 2475 N N . VAL A 1 122 ? 60.881 13.117 162.266 1.00 5.29 279 VAL A N 1
ATOM 2476 C CA . VAL A 1 122 ? 61.222 14.515 162.400 1.00 5.59 279 VAL A CA 1
ATOM 2477 C C . VAL A 1 122 ? 62.428 14.819 161.545 1.00 5.61 279 VAL A C 1
ATOM 2478 O O . VAL A 1 122 ? 63.421 14.107 161.604 1.00 6.52 279 VAL A O 1
ATOM 2491 N N A VAL A 1 123 ? 62.319 15.888 160.756 0.35 6.82 280 VAL A N 1
ATOM 2492 N N B VAL A 1 123 ? 62.325 15.894 160.733 0.65 6.26 280 VAL A N 1
ATOM 2493 C CA A VAL A 1 123 ? 63.403 16.386 159.910 0.35 8.26 280 VAL A CA 1
ATOM 2494 C CA B VAL A 1 123 ? 63.456 16.344 159.894 0.65 5.84 280 VAL A CA 1
ATOM 2495 C C A VAL A 1 123 ? 63.907 17.657 160.584 0.35 4.18 280 VAL A C 1
ATOM 2496 C C B VAL A 1 123 ? 63.949 17.654 160.488 0.65 9.12 280 VAL A C 1
ATOM 2497 O O A VAL A 1 123 ? 63.282 18.717 160.486 0.35 5.63 280 VAL A O 1
ATOM 2498 O O B VAL A 1 123 ? 63.320 18.704 160.350 0.65 8.97 280 VAL A O 1
ATOM 2523 N N . LEU A 1 124 ? 65.051 17.602 161.211 1.00 6.33 281 LEU A N 1
ATOM 2524 C CA . LEU A 1 124 ? 65.550 18.710 162.017 1.00 6.89 281 LEU A CA 1
ATOM 2525 C C . LEU A 1 124 ? 66.180 19.813 161.136 1.00 7.10 281 LEU A C 1
ATOM 2526 O O . LEU A 1 124 ? 66.831 19.555 160.121 1.00 7.80 281 LEU A O 1
ATOM 2543 N N . THR A 1 125 ? 65.963 21.063 161.553 1.00 7.13 282 THR A N 1
ATOM 2544 C CA . THR A 1 125 ? 66.650 22.208 160.980 1.00 6.56 282 THR A CA 1
ATOM 2545 C C . THR A 1 125 ? 68.125 22.145 161.312 1.00 6.85 282 THR A C 1
ATOM 2546 O O . THR A 1 125 ? 68.549 21.426 162.228 1.00 7.26 282 THR A O 1
ATOM 2557 N N . ASP A 1 126 ? 68.944 22.963 160.625 1.00 7.37 283 ASP A N 1
ATOM 2558 C CA . ASP A 1 126 ? 70.352 22.989 160.955 1.00 7.59 283 ASP A CA 1
ATOM 2559 C C . ASP A 1 126 ? 70.578 23.454 162.403 1.00 8.22 283 ASP A C 1
ATOM 2560 O O . ASP A 1 126 ? 71.429 22.887 163.128 1.00 8.87 283 ASP A O 1
ATOM 2569 N N . GLN A 1 127 ? 69.775 24.405 162.878 1.00 8.21 284 GLN A N 1
ATOM 2570 C CA . GLN A 1 127 ? 69.896 24.839 164.255 1.00 9.67 284 GLN A CA 1
ATOM 2571 C C . GLN A 1 127 ? 69.568 23.681 165.212 1.00 8.31 284 GLN A C 1
ATOM 2572 O O . GLN A 1 127 ? 70.262 23.442 166.198 1.00 9.43 284 GLN A O 1
ATOM 2586 N N . GLU A 1 128 ? 68.504 22.962 164.938 1.00 7.29 285 GLU A N 1
ATOM 2587 C CA . GLU A 1 128 ? 68.129 21.819 165.756 1.00 6.33 285 GLU A CA 1
ATOM 2588 C C . GLU A 1 128 ? 69.165 20.709 165.736 1.00 6.55 285 GLU A C 1
ATOM 2589 O O . GLU A 1 128 ? 69.367 20.016 166.741 1.00 7.12 285 GLU A O 1
ATOM 2601 N N . LEU A 1 129 ? 69.805 20.483 164.582 1.00 7.03 286 LEU A N 1
ATOM 2602 C CA . LEU A 1 129 ? 70.825 19.463 164.484 1.00 6.82 286 LEU A CA 1
ATOM 2603 C C . LEU A 1 129 ? 71.987 19.726 165.409 1.00 7.46 286 LEU A C 1
ATOM 2604 O O . LEU A 1 129 ? 72.690 18.789 165.795 1.00 8.30 286 LEU A O 1
ATOM 2620 N N A GLN A 1 130 ? 72.249 20.977 165.776 0.54 8.29 287 GLN A N 1
ATOM 2621 N N B GLN A 1 130 ? 72.209 20.993 165.779 0.46 7.53 287 GLN A N 1
ATOM 2622 C CA A GLN A 1 130 ? 73.344 21.171 166.718 0.54 8.61 287 GLN A CA 1
ATOM 2623 C CA B GLN A 1 130 ? 73.248 21.325 166.747 0.46 8.91 287 GLN A CA 1
ATOM 2624 C C A GLN A 1 130 ? 73.024 20.604 168.107 0.54 7.88 287 GLN A C 1
ATOM 2625 C C B GLN A 1 130 ? 72.990 20.682 168.112 0.46 9.90 287 GLN A C 1
ATOM 2626 O O A GLN A 1 130 ? 73.954 20.417 168.901 0.54 16.29 287 GLN A O 1
ATOM 2627 O O B GLN A 1 130 ? 73.944 20.459 168.859 0.46 5.59 287 GLN A O 1
ATOM 2654 N N . LEU A 1 131 ? 71.745 20.349 168.412 1.00 7.04 288 LEU A N 1
ATOM 2655 C CA . LEU A 1 131 ? 71.329 19.729 169.668 1.00 6.93 288 LEU A CA 1
ATOM 2656 C C . LEU A 1 131 ? 71.259 18.224 169.558 1.00 6.83 288 LEU A C 1
ATOM 2657 O O . LEU A 1 131 ? 70.909 17.564 170.531 1.00 7.93 288 LEU A O 1
ATOM 2674 N N . TRP A 1 132 ? 71.585 17.652 168.402 1.00 7.75 289 TRP A N 1
ATOM 2675 C CA . TRP A 1 132 ? 71.573 16.214 168.241 1.00 6.90 289 TRP A CA 1
ATOM 2676 C C . TRP A 1 132 ? 72.881 15.658 168.768 1.00 8.51 289 TRP A C 1
ATOM 2677 O O . TRP A 1 132 ? 73.962 16.183 168.476 1.00 11.26 289 TRP A O 1
ATOM 2698 N N . PRO A 1 133 ? 72.841 14.618 169.597 1.00 8.61 290 PRO A N 1
ATOM 2699 C CA . PRO A 1 133 ? 74.062 14.129 170.199 1.00 10.11 290 PRO A CA 1
ATOM 2700 C C . PR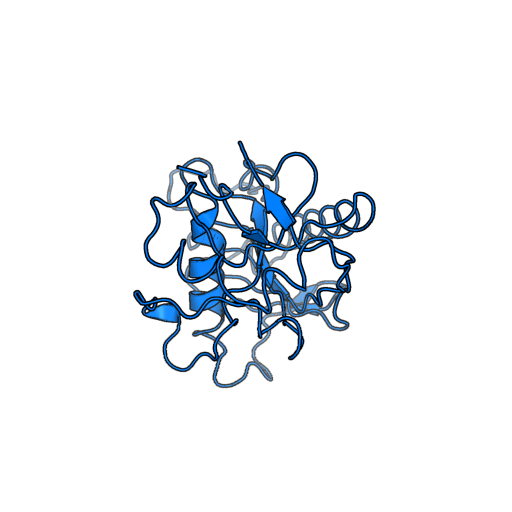O A 1 133 ? 74.982 13.487 169.204 1.00 13.83 290 PRO A C 1
ATOM 2701 O O . PRO A 1 133 ? 74.577 12.962 168.178 1.00 15.72 290 PRO A O 1
ATOM 2712 N N . SER A 1 134 ? 76.231 13.425 169.583 1.00 17.87 291 SER A N 1
ATOM 2713 C CA . SER A 1 134 ? 77.251 12.793 168.772 1.00 25.79 291 SER A CA 1
ATOM 2714 C C . SER A 1 134 ? 77.640 11.592 169.601 1.00 36.20 291 SER A C 1
ATOM 2715 O O . SER A 1 134 ? 78.563 11.677 170.408 1.00 45.69 291 SER A O 1
ATOM 2723 N N . ASP A 1 135 ? 76.940 10.471 169.424 1.00 34.01 292 ASP A N 1
ATOM 2724 C CA . ASP A 1 135 ? 77.203 9.341 170.313 1.00 41.70 292 ASP A CA 1
ATOM 2725 C C . ASP A 1 135 ? 78.137 8.289 169.704 1.00 39.65 292 ASP A C 1
ATOM 2726 O O . ASP A 1 135 ? 78.600 8.376 168.569 1.00 41.39 292 ASP A O 1
ATOM 2735 N N . LEU A 1 136 ? 78.418 7.274 170.517 1.00 46.87 293 LEU A N 1
ATOM 2736 C CA . LEU A 1 136 ? 79.499 6.336 170.291 1.00 42.00 293 LEU A CA 1
ATOM 2737 C C . LEU A 1 136 ? 79.025 4.974 169.819 1.00 41.37 293 LEU A C 1
ATOM 2738 O O . LEU A 1 136 ? 79.837 4.220 169.291 1.00 43.73 293 LEU A O 1
ATOM 2754 N N . ASP A 1 137 ? 77.744 4.640 169.975 1.00 46.18 294 ASP A N 1
ATOM 2755 C CA . ASP A 1 137 ? 77.223 3.316 169.600 1.00 49.12 294 ASP A CA 1
ATOM 2756 C C . ASP A 1 137 ? 76.260 3.415 168.401 1.00 47.70 294 ASP A C 1
ATOM 2757 O O . ASP A 1 137 ? 75.032 3.344 168.540 1.00 46.95 294 ASP A O 1
ATOM 2766 N N . LYS A 1 138 ? 76.836 3.531 167.203 1.00 37.08 295 LYS A N 1
ATOM 2767 C CA . LYS A 1 138 ? 76.044 3.747 165.970 1.00 40.37 295 LYS A CA 1
ATOM 2768 C C . LYS A 1 138 ? 75.182 2.532 165.591 1.00 37.03 295 LYS A C 1
ATOM 2769 O O . LYS A 1 138 ? 75.727 1.441 165.337 1.00 38.24 295 LYS A O 1
ATOM 2788 N N . PRO A 1 139 ? 73.858 2.664 165.527 1.00 30.25 296 PRO A N 1
ATOM 2789 C CA . PRO A 1 139 ? 73.033 1.543 165.044 1.00 32.64 296 PRO A CA 1
ATOM 2790 C C . PRO A 1 139 ? 73.427 1.127 163.635 1.00 33.75 296 PRO A C 1
ATOM 2791 O O . PRO A 1 139 ? 73.631 1.966 162.759 1.00 34.84 296 PRO A O 1
ATOM 2802 N N . SER A 1 140 ? 73.471 -0.181 163.390 1.00 34.96 297 SER A N 1
ATOM 2803 C CA . SER A 1 140 ? 73.740 -0.625 162.022 1.00 37.03 297 SER A CA 1
ATOM 2804 C C . SER A 1 140 ? 72.686 -0.111 161.041 1.00 37.24 297 SER A C 1
ATOM 2805 O O . SER A 1 140 ? 73.011 0.109 159.866 1.00 29.25 297 SER A O 1
ATOM 2813 N N . ALA A 1 141 ? 71.424 0.121 161.488 1.00 35.17 298 ALA A N 1
ATOM 2814 C CA . ALA A 1 141 ? 70.487 0.672 160.512 1.00 34.16 298 ALA A CA 1
ATOM 2815 C C . ALA A 1 141 ? 70.770 2.115 160.214 1.00 30.49 298 ALA A C 1
ATOM 2816 O O . ALA A 1 141 ? 70.109 2.677 159.341 1.00 38.71 298 ALA A O 1
ATOM 2823 N N . SER A 1 142 ? 71.729 2.744 160.857 1.00 29.35 299 SER A N 1
ATOM 2824 C CA . SER A 1 142 ? 72.061 4.104 160.479 1.00 30.73 299 SER A CA 1
ATOM 2825 C C . SER A 1 142 ? 73.206 4.245 159.448 1.00 28.16 299 SER A C 1
ATOM 2826 O O . SER A 1 142 ? 73.537 5.374 159.086 1.00 26.87 299 SER A O 1
ATOM 2834 N N . GLU A 1 143 ? 73.780 3.161 158.923 1.00 29.71 300 GLU A N 1
ATOM 2835 C CA . GLU A 1 143 ? 74.802 3.247 157.890 1.00 22.47 300 GLU A CA 1
ATOM 2836 C C . GLU A 1 143 ? 74.389 4.064 156.676 1.00 24.55 300 GLU A C 1
ATOM 2837 O O . GLU A 1 143 ? 73.390 3.754 156.002 1.00 25.91 300 GLU A O 1
ATOM 2849 N N . GLY A 1 144 ? 75.199 5.097 156.385 1.00 22.38 301 GLY A N 1
ATOM 2850 C CA . GLY A 1 144 ? 74.941 5.937 155.252 1.00 30.01 301 GLY A CA 1
ATOM 2851 C C . GLY A 1 144 ? 73.722 6.781 155.415 1.00 25.40 301 GLY A C 1
ATOM 2852 O O . GLY A 1 144 ? 73.189 7.307 154.431 1.00 30.71 301 GLY A O 1
ATOM 2856 N N . LEU A 1 145 ? 73.229 6.959 156.698 1.00 23.20 302 LEU A N 1
ATOM 2857 C CA . LEU A 1 145 ? 72.253 7.952 157.019 1.00 16.47 302 LEU A CA 1
ATOM 2858 C C . LEU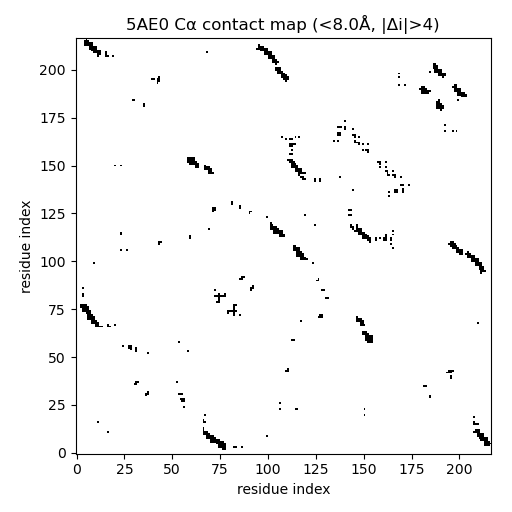 A 1 145 ? 72.903 9.100 157.757 1.00 16.65 302 LEU A C 1
ATOM 2859 O O . LEU A 1 145 ? 73.729 8.895 158.652 1.00 21.15 302 LEU A O 1
ATOM 2875 N N . PRO A 1 146 ? 72.463 10.305 157.471 1.00 16.48 303 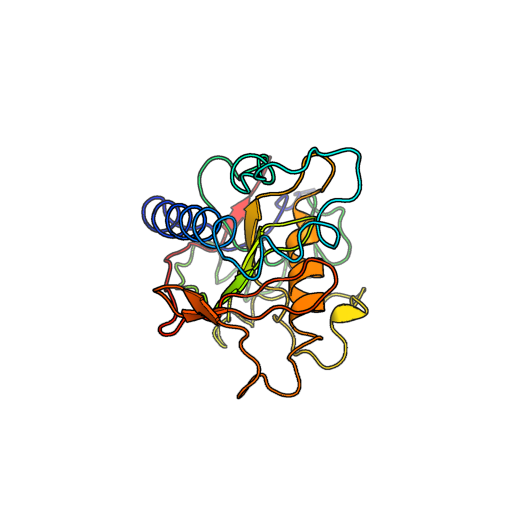PRO A N 1
ATOM 2876 C CA . PRO A 1 146 ? 73.073 11.459 158.100 1.00 18.34 303 PRO A CA 1
ATOM 2877 C C . PRO A 1 146 ? 72.740 11.554 159.573 1.00 14.08 303 PRO A C 1
ATOM 2878 O O . PRO A 1 146 ? 71.665 11.114 160.020 1.00 11.85 303 PRO A O 1
ATOM 2889 N N . PRO A 1 147 ? 73.595 12.202 160.345 1.00 17.59 304 PRO A N 1
ATOM 2890 C CA . PRO A 1 147 ? 73.261 12.461 161.749 1.00 15.98 304 PRO A CA 1
ATOM 2891 C C . PRO A 1 147 ? 71.889 13.098 161.903 1.00 11.36 304 PRO A C 1
ATOM 2892 O O . PRO A 1 147 ? 71.512 13.992 161.140 1.00 12.97 304 PRO A O 1
ATOM 2903 N N . GLY A 1 148 ? 71.182 12.686 162.940 1.00 9.61 305 GLY A N 1
ATOM 2904 C CA . GLY A 1 148 ? 69.856 13.226 163.176 1.00 8.39 305 GLY A CA 1
ATOM 2905 C C . GLY A 1 148 ? 68.742 12.495 162.471 1.00 7.56 305 GLY A C 1
ATOM 2906 O O . GLY A 1 148 ? 67.565 12.798 162.686 1.00 8.06 305 GLY A O 1
ATOM 2910 N N . SER A 1 149 ? 69.071 11.500 161.645 1.00 7.50 306 SER A N 1
ATOM 2911 C CA . SER A 1 149 ? 68.065 10.691 160.983 1.00 7.92 306 SER A CA 1
ATOM 2912 C C . SER A 1 149 ? 67.129 9.965 161.936 1.00 7.66 306 SER A C 1
ATOM 2913 O O . SER A 1 149 ? 65.974 9.738 161.580 1.00 9.44 306 SER A O 1
ATOM 2921 N N . ARG A 1 150 ? 67.613 9.664 163.144 1.00 7.07 307 ARG A N 1
ATOM 2922 C CA . ARG A 1 150 ? 66.786 8.938 164.131 1.00 7.22 307 ARG A CA 1
ATOM 2923 C C . ARG A 1 150 ? 65.706 9.805 164.752 1.00 6.39 307 ARG A C 1
ATOM 2924 O O . ARG A 1 150 ? 64.804 9.250 165.418 1.00 7.23 307 ARG A O 1
ATOM 2945 N N . ALA A 1 151 ? 65.768 11.124 164.562 1.00 5.83 308 ALA A N 1
ATOM 2946 C CA . ALA A 1 151 ? 64.831 11.986 165.244 1.00 5.76 308 ALA A CA 1
ATOM 2947 C C . ALA A 1 151 ? 63.384 11.637 164.936 1.00 5.33 308 ALA A C 1
ATOM 2948 O O . ALA A 1 151 ? 62.986 11.521 163.781 1.00 5.64 308 ALA A O 1
ATOM 2955 N N . HIS A 1 152 ? 62.577 11.490 165.983 1.00 5.52 309 HIS A N 1
ATOM 2956 C CA . HIS A 1 152 ? 61.229 11.003 165.831 1.00 5.31 309 HIS A CA 1
ATOM 2957 C C . HIS A 1 152 ? 60.372 11.410 167.031 1.00 4.73 309 HIS A C 1
ATOM 2958 O O . HIS A 1 152 ? 60.896 11.840 168.083 1.00 5.98 309 HIS A O 1
ATOM 2971 N N . VAL A 1 153 ? 59.075 11.231 166.876 1.00 5.18 310 VAL A N 1
ATOM 2972 C CA . VAL A 1 153 ? 58.119 11.320 167.964 1.00 5.54 310 VAL A CA 1
ATOM 2973 C C . VAL A 1 153 ? 57.431 9.938 168.028 1.00 5.79 310 VAL A C 1
ATOM 2974 O O . VAL A 1 153 ? 56.815 9.498 167.061 1.00 6.53 310 VAL A O 1
ATOM 2987 N N . THR A 1 154 ? 57.516 9.255 169.170 1.00 5.44 311 THR A N 1
ATOM 2988 C CA . THR A 1 154 ? 56.815 8.024 169.383 1.00 5.08 311 THR A CA 1
ATOM 2989 C C . THR A 1 154 ? 55.338 8.317 169.523 1.00 5.66 311 THR A C 1
ATOM 2990 O O . THR A 1 154 ? 54.921 9.168 170.331 1.00 6.46 311 THR A O 1
ATOM 3000 N N . LEU A 1 155 ? 54.511 7.525 168.817 1.00 5.32 312 LEU A N 1
ATOM 3001 C CA . LEU A 1 155 ? 53.090 7.592 168.889 1.00 6.13 312 LEU A CA 1
ATOM 3002 C C . LEU A 1 155 ? 52.462 6.396 169.591 1.00 6.66 312 LEU A C 1
ATOM 3003 O O . LEU A 1 155 ? 51.392 6.530 170.181 1.00 7.86 312 LEU A O 1
ATOM 3019 N N A GLY A 1 156 ? 53.067 5.235 169.495 0.70 6.41 313 GLY A N 1
ATOM 3020 N N B GLY A 1 156 ? 53.098 5.239 169.539 0.30 5.22 313 GLY A N 1
ATOM 3021 C CA A GLY A 1 156 ? 52.574 4.063 170.234 0.70 8.93 313 GLY A CA 1
ATOM 3022 C CA B GLY A 1 156 ? 52.531 4.064 170.174 0.30 4.74 313 GLY A CA 1
ATOM 3023 C C A GLY A 1 156 ? 53.583 2.951 170.148 0.70 6.86 313 GLY A C 1
ATOM 3024 C C B GLY A 1 156 ? 53.454 2.894 169.999 0.30 5.69 313 GLY A C 1
ATOM 3025 O O A GLY A 1 156 ? 54.353 2.878 169.176 0.70 10.42 313 GLY A O 1
ATOM 3026 O O B GLY A 1 156 ? 54.332 2.874 169.135 0.30 7.77 313 GLY A O 1
ATOM 3033 N N A CYS A 1 157 ? 53.487 1.990 171.062 0.70 5.88 314 CYS A N 1
ATOM 3034 N N B CYS A 1 157 ? 53.186 1.855 170.764 0.30 6.28 314 CYS A N 1
ATOM 3035 C CA A CYS A 1 157 ? 54.311 0.780 171.024 0.70 6.51 314 CYS A CA 1
ATOM 3036 C CA B CYS A 1 157 ? 54.149 0.799 170.985 0.30 7.20 314 CYS A CA 1
ATOM 3037 C C A CYS A 1 157 ? 53.452 -0.443 171.324 0.70 8.25 314 CYS A C 1
ATOM 3038 C C B CYS A 1 157 ? 53.376 -0.470 171.269 0.30 3.68 314 CYS A C 1
ATOM 3039 O O A CYS A 1 157 ? 52.477 -0.348 172.102 0.70 9.51 314 CYS A O 1
ATOM 3040 O O B CYS A 1 157 ? 52.410 -0.442 172.046 0.30 4.10 314 CYS A O 1
ATOM 3055 N N . ALA A 1 158 ? 53.834 -1.583 170.731 1.00 6.18 315 ALA A N 1
ATOM 3056 C CA . ALA A 1 158 ? 53.268 -2.845 171.106 1.00 5.72 315 ALA A CA 1
ATOM 3057 C C . ALA A 1 158 ? 53.618 -3.179 172.556 1.00 6.86 315 ALA A C 1
ATOM 3058 O O . ALA A 1 158 ? 54.528 -2.621 173.138 1.00 6.83 315 ALA A O 1
ATOM 3066 N N . ALA A 1 159 ? 52.857 -4.112 173.138 1.00 7.19 316 ALA A N 1
ATOM 3067 C CA . ALA A 1 159 ? 52.842 -4.297 174.590 1.00 7.36 316 ALA A CA 1
ATOM 3068 C C . ALA A 1 159 ? 54.181 -4.581 175.179 1.00 8.62 316 ALA A C 1
ATOM 3069 O O . ALA A 1 159 ? 54.472 -4.071 176.279 1.00 9.85 316 ALA A O 1
ATOM 3076 N N . ASP A 1 160 ? 55.003 -5.372 174.518 1.00 8.56 317 ASP A N 1
ATOM 3077 C CA . ASP A 1 160 ? 56.284 -5.766 175.089 1.00 10.03 317 ASP A CA 1
ATOM 3078 C C . ASP A 1 160 ? 57.459 -4.962 174.550 1.00 9.62 317 ASP A C 1
ATOM 3079 O O . ASP A 1 160 ? 58.599 -5.380 174.771 1.00 14.44 317 ASP A O 1
ATOM 3088 N N . VAL A 1 161 ? 57.200 -3.824 173.917 1.00 7.80 318 VAL A N 1
ATOM 3089 C CA . VAL A 1 161 ? 58.232 -3.035 173.275 1.00 7.37 318 VAL A CA 1
ATOM 3090 C C . VAL A 1 161 ? 58.520 -1.786 174.085 1.00 8.77 318 VAL A C 1
ATOM 3091 O O . VAL A 1 161 ? 57.581 -1.137 174.572 1.00 11.24 318 VAL A O 1
ATOM 3104 N N A GLN A 1 162 ? 59.740 -1.406 174.167 0.78 10.68 319 GLN A N 1
ATOM 3105 N N B GLN A 1 162 ? 59.785 -1.419 174.192 0.22 9.65 319 GLN A N 1
ATOM 3106 C CA A GLN A 1 162 ? 60.091 -0.181 174.868 0.78 13.22 319 GLN A CA 1
ATOM 3107 C CA B GLN A 1 162 ? 60.144 -0.181 174.869 0.22 7.16 319 GLN A CA 1
ATOM 3108 C C A GLN A 1 162 ? 60.122 0.987 173.891 0.78 12.22 319 GLN A C 1
ATOM 3109 C C B GLN A 1 162 ? 60.124 0.983 173.883 0.22 6.19 319 GLN A C 1
ATOM 3110 O O A GLN A 1 162 ? 60.550 0.836 172.745 0.78 11.35 319 GLN A O 1
ATOM 3111 O O B GLN A 1 162 ? 60.430 0.810 172.703 0.22 7.75 319 GLN A O 1
ATOM 3138 N N . PRO A 1 163 ? 59.751 2.180 174.338 1.00 11.25 320 PRO A N 1
ATOM 3139 C CA . PRO A 1 163 ? 59.650 3.327 173.424 1.00 10.59 320 PRO A CA 1
ATOM 3140 C C . PRO A 1 163 ? 60.912 3.669 172.671 1.00 8.94 320 PRO A C 1
ATOM 3141 O O . PRO A 1 163 ? 60.828 4.169 171.540 1.00 9.99 320 PRO A O 1
ATOM 3152 N N . VAL A 1 164 ? 62.081 3.376 173.213 1.00 9.09 321 VAL A N 1
ATOM 3153 C CA . VAL A 1 164 ? 63.337 3.614 172.521 1.00 10.70 321 VAL A CA 1
ATOM 3154 C C . VAL A 1 164 ? 63.370 2.915 171.167 1.00 8.59 321 VAL A C 1
ATOM 3155 O O . VAL A 1 164 ? 64.076 3.338 170.244 1.00 10.22 321 VAL A O 1
ATOM 3168 N N . GLN A 1 165 ? 62.662 1.826 171.032 1.00 7.84 322 GLN A N 1
ATOM 3169 C CA . GLN A 1 165 ? 62.680 1.072 169.798 1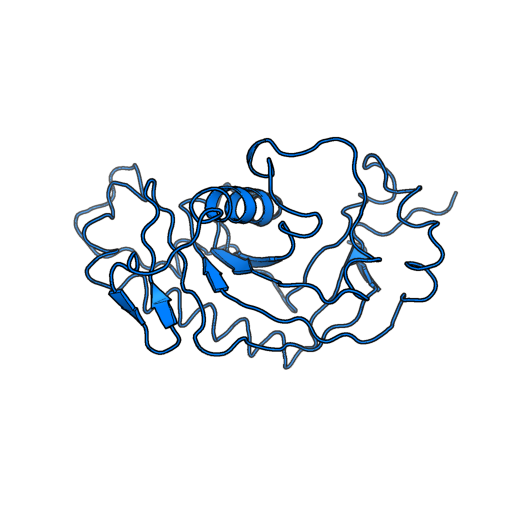.00 7.41 322 GLN A CA 1
ATOM 3170 C C . GLN A 1 165 ? 62.210 1.899 168.615 1.00 6.54 322 GLN A C 1
ATOM 3171 O O . GLN A 1 165 ? 62.580 1.604 167.470 1.00 7.63 322 GLN A O 1
ATOM 3185 N N . THR A 1 166 ? 61.382 2.915 168.831 1.00 6.68 323 THR A N 1
ATOM 3186 C CA . THR A 1 166 ? 60.814 3.651 167.719 1.00 6.13 323 THR A CA 1
ATOM 3187 C C . THR A 1 166 ? 61.904 4.281 166.853 1.00 6.14 323 THR A C 1
ATOM 3188 O O . THR A 1 166 ? 61.783 4.337 165.614 1.00 6.80 323 THR A O 1
ATOM 3199 N N . GLY A 1 167 ? 62.956 4.791 167.465 1.00 6.41 324 GLY A N 1
ATOM 3200 C CA . GLY A 1 167 ? 64.018 5.385 166.664 1.00 7.13 324 GLY A CA 1
ATOM 3201 C C . GLY A 1 167 ? 64.801 4.359 165.858 1.00 7.10 324 GLY A C 1
ATOM 3202 O O . GLY A 1 167 ? 65.226 4.648 164.739 1.00 7.41 324 GLY A O 1
ATOM 3206 N N . LEU A 1 168 ? 65.019 3.166 166.424 1.00 7.01 325 LEU A N 1
ATOM 3207 C CA . LEU A 1 168 ? 65.668 2.099 165.665 1.00 7.30 325 LEU A CA 1
ATOM 3208 C C . LEU A 1 168 ? 64.788 1.663 164.498 1.00 7.11 325 LEU A C 1
ATOM 3209 O O . LEU A 1 168 ? 65.288 1.410 163.392 1.00 7.87 325 LEU A O 1
ATOM 3225 N N . ASP A 1 169 ? 63.473 1.624 164.717 1.00 7.10 326 ASP A N 1
ATOM 3226 C CA . ASP A 1 169 ? 62.559 1.280 163.652 1.00 7.40 326 ASP A CA 1
ATOM 3227 C C . ASP A 1 169 ? 62.575 2.333 162.527 1.00 6.71 326 ASP A C 1
ATOM 3228 O O . ASP A 1 169 ? 62.561 1.960 161.363 1.00 7.62 326 ASP A O 1
ATOM 3237 N N . LEU A 1 170 ? 62.624 3.614 162.892 1.00 6.81 327 LEU A N 1
ATOM 3238 C CA . LEU A 1 170 ? 62.720 4.667 161.864 1.00 5.88 327 LEU A CA 1
ATOM 3239 C C . LEU A 1 170 ? 64.002 4.484 161.082 1.00 6.38 327 LEU A C 1
ATOM 3240 O O . LEU A 1 170 ? 64.007 4.582 159.845 1.00 7.23 327 LEU A O 1
ATOM 3256 N N . LEU A 1 171 ? 65.131 4.299 161.760 1.00 6.56 328 LEU A N 1
ATOM 3257 C CA . LEU A 1 171 ? 66.386 4.150 161.025 1.00 7.32 328 LEU A CA 1
ATOM 3258 C C . LEU A 1 171 ? 66.313 3.004 160.015 1.00 7.53 328 LEU A C 1
ATOM 3259 O O . LEU A 1 171 ? 66.775 3.104 158.878 1.00 8.97 328 LEU A O 1
ATOM 3275 N N . ASP A 1 172 ? 65.750 1.878 160.446 1.00 7.08 329 ASP A N 1
ATOM 3276 C CA . ASP A 1 172 ? 65.632 0.741 159.563 1.00 7.86 329 ASP A CA 1
ATOM 3277 C C . ASP A 1 172 ? 64.745 1.055 158.353 1.00 7.74 329 ASP A C 1
ATOM 3278 O O . ASP A 1 172 ? 65.027 0.649 157.204 1.00 8.93 329 ASP A O 1
ATOM 3287 N N . ILE A 1 173 ? 63.645 1.769 158.560 1.00 7.28 330 ILE A N 1
ATOM 3288 C CA . ILE A 1 173 ? 62.820 2.209 157.444 1.00 7.81 330 ILE A CA 1
ATOM 3289 C C . ILE A 1 173 ? 63.589 3.129 156.519 1.00 7.59 330 ILE A C 1
ATOM 3290 O O . ILE A 1 173 ? 63.519 2.977 155.304 1.00 9.18 330 ILE A O 1
ATOM 3306 N N . LEU A 1 174 ? 64.327 4.066 157.081 1.00 8.25 331 LEU A N 1
ATOM 3307 C CA . LEU A 1 174 ? 65.080 4.999 156.249 1.00 8.24 331 LEU A CA 1
ATOM 3308 C C . LEU A 1 174 ? 66.129 4.260 155.441 1.00 8.51 331 LEU A C 1
ATOM 3309 O O . LEU A 1 174 ? 66.422 4.647 154.314 1.00 10.73 331 LEU A O 1
ATOM 3325 N N A GLN A 1 175 ? 66.787 3.244 156.007 0.60 10.26 332 GLN A N 1
ATOM 3326 N N B GLN A 1 175 ? 66.636 3.166 155.983 0.40 9.92 332 GLN A N 1
ATOM 3327 C CA A GLN A 1 175 ? 67.688 2.406 155.210 0.60 10.98 332 GLN A CA 1
ATOM 3328 C CA B GLN A 1 175 ? 67.610 2.343 155.295 0.40 11.12 332 GLN A CA 1
ATOM 3329 C C A GLN A 1 175 ? 66.980 1.851 153.968 0.60 11.33 332 GLN A C 1
ATOM 3330 C C B GLN A 1 175 ? 67.005 1.674 154.075 0.40 7.86 332 GLN A C 1
ATOM 3331 O O A GLN A 1 175 ? 67.607 1.717 152.900 0.60 13.02 332 GLN A O 1
ATOM 3332 O O B GLN A 1 175 ? 67.741 1.319 153.132 0.40 12.63 332 GLN A O 1
ATOM 3359 N N . GLN A 1 176 ? 65.697 1.505 154.063 1.00 9.74 333 GLN A N 1
ATOM 3360 C CA . GLN A 1 176 ? 64.996 0.875 152.944 1.00 9.42 333 GLN A CA 1
ATOM 3361 C C . GLN A 1 176 ? 64.815 1.849 151.807 1.00 11.56 333 GLN A C 1
ATOM 3362 O O . GLN A 1 176 ? 64.747 1.395 150.655 1.00 17.52 333 GLN A O 1
ATOM 3377 N N . VAL A 1 177 ? 64.717 3.140 152.063 1.00 11.62 334 VAL A N 1
ATOM 3378 C CA . VAL A 1 177 ? 64.366 4.128 151.070 1.00 12.36 334 VAL A CA 1
ATOM 3379 C C . VAL A 1 177 ? 65.489 5.125 150.814 1.00 11.53 334 VAL A C 1
ATOM 3380 O O . VAL A 1 177 ? 65.291 6.091 150.084 1.00 12.71 334 VAL A O 1
ATOM 3393 N N . LYS A 1 178 ? 66.691 4.884 151.353 1.00 12.30 335 LYS A N 1
ATOM 3394 C CA . LYS A 1 178 ? 67.762 5.887 151.224 1.00 12.88 335 LYS A CA 1
ATOM 3395 C C . LYS A 1 178 ? 68.164 6.156 149.785 1.00 13.02 335 LYS A C 1
ATOM 3396 O O . LYS A 1 178 ? 68.640 7.255 149.496 1.00 15.68 335 LYS A O 1
ATOM 3415 N N . GLY A 1 179 ? 67.970 5.200 148.872 1.00 13.89 336 GLY A N 1
ATOM 3416 C CA . GLY A 1 179 ? 68.329 5.472 147.507 1.00 15.29 336 GLY A CA 1
ATOM 3417 C C . GLY A 1 179 ? 67.302 6.270 146.750 1.00 16.15 336 GLY A C 1
ATOM 3418 O O . GLY A 1 179 ? 67.504 6.583 145.580 1.00 19.99 336 GLY A O 1
ATOM 3422 N N A GLY A 1 180 ? 66.149 6.564 147.354 0.48 17.33 337 GLY A N 1
ATOM 3423 N N B GLY A 1 180 ? 66.238 6.685 147.392 0.52 15.63 337 GLY A N 1
ATOM 3424 C CA A GLY A 1 180 ? 65.041 7.199 146.666 0.48 13.27 337 GLY A CA 1
ATOM 3425 C CA B GLY A 1 180 ? 65.122 7.300 146.722 0.52 20.78 337 GLY A CA 1
ATOM 3426 C C A GLY A 1 180 ? 63.804 6.318 146.726 0.48 12.71 337 GLY A C 1
ATOM 3427 C C B GLY A 1 180 ? 64.034 6.274 146.503 0.52 17.62 337 GLY A C 1
ATOM 3428 O O A GLY A 1 180 ? 63.899 5.075 146.738 0.48 13.94 337 GLY A O 1
ATOM 3429 O O B GLY A 1 180 ? 64.289 5.063 146.368 0.52 23.50 337 GLY A O 1
ATOM 3436 N N A SER A 1 181 ? 62.630 6.963 146.772 0.48 15.64 338 SER A N 1
ATOM 3437 N N B SER A 1 181 ? 62.790 6.757 146.497 0.52 12.70 338 SER A N 1
ATOM 3438 C CA A SER A 1 181 ? 61.348 6.268 146.814 0.48 15.85 338 SER A CA 1
ATOM 3439 C CA B SER A 1 181 ? 61.634 5.867 146.466 0.52 15.29 338 SER A CA 1
ATOM 3440 C C A SER A 1 181 ? 60.517 6.446 145.544 0.48 18.20 338 SER A C 1
ATOM 3441 C C B SER A 1 181 ? 60.594 6.380 145.480 0.52 11.03 338 SER A C 1
ATOM 3442 O O A SER A 1 181 ? 59.442 5.832 145.437 0.48 22.73 338 SER A O 1
ATOM 3443 O O B SER A 1 181 ? 59.414 5.998 145.523 0.52 9.59 338 SER A O 1
ATOM 3458 N N . GLN A 1 182 ? 60.999 7.207 144.551 1.00 14.27 339 GLN A N 1
ATOM 3459 C CA . GLN A 1 182 ? 60.083 7.700 143.523 1.00 14.02 339 GLN A CA 1
ATOM 3460 C C . GLN A 1 182 ? 59.508 6.510 142.753 1.00 13.00 339 GLN A C 1
ATOM 3461 O O . GLN A 1 182 ? 60.227 5.594 142.340 1.00 15.65 339 GLN A O 1
ATOM 3476 N N . GLY A 1 183 ? 58.193 6.502 142.564 1.00 13.05 340 GLY A N 1
ATOM 3477 C CA . GLY A 1 183 ? 57.504 5.450 141.842 1.00 12.95 340 GLY A CA 1
ATOM 3478 C C . GLY A 1 183 ? 57.202 4.188 142.598 1.00 11.35 340 GLY A C 1
ATOM 3479 O O . GLY A 1 183 ? 56.600 3.279 142.030 1.00 14.17 340 GLY A O 1
ATOM 3483 N N . GLU A 1 184 ? 57.578 4.121 143.873 1.00 9.75 341 GLU A N 1
ATOM 3484 C CA . GLU A 1 184 ? 57.474 2.910 144.630 1.00 10.03 341 GLU A CA 1
ATOM 3485 C C . GLU A 1 184 ? 56.275 2.844 145.548 1.00 9.03 341 GLU A C 1
ATOM 3486 O O . GLU A 1 184 ? 56.064 1.816 146.201 1.00 9.68 341 GLU A O 1
ATOM 3498 N N . ALA A 1 185 ? 55.483 3.896 145.666 1.00 9.05 342 ALA A N 1
ATOM 3499 C CA . ALA A 1 185 ? 54.374 3.863 146.633 1.00 8.81 342 ALA A CA 1
ATOM 3500 C C . ALA A 1 185 ? 53.393 2.768 146.240 1.00 7.15 342 ALA A C 1
ATOM 3501 O O . ALA A 1 185 ? 53.058 2.605 145.072 1.00 9.65 342 ALA A O 1
ATOM 3508 N N A VAL A 1 186 ? 52.886 2.052 147.232 0.34 8.19 343 VAL A N 1
ATOM 3509 N N B VAL A 1 186 ? 52.906 2.041 147.236 0.66 8.87 343 VAL A N 1
ATOM 3510 C CA A VAL A 1 186 ? 51.909 1.023 146.933 0.34 6.57 343 VAL A CA 1
ATOM 3511 C CA B VAL A 1 186 ? 51.923 1.008 147.010 0.66 9.37 343 VAL A CA 1
ATOM 3512 C C A VAL A 1 186 ? 50.508 1.561 146.891 0.34 7.97 343 VAL A C 1
ATOM 3513 C C B VAL A 1 186 ? 50.541 1.602 146.820 0.66 10.11 343 VAL A C 1
ATOM 3514 O O A VAL A 1 186 ? 49.609 0.833 146.438 0.34 10.80 343 VAL A O 1
ATOM 3515 O O B VAL A 1 186 ? 49.670 1.002 146.187 0.66 12.46 343 VAL A O 1
ATOM 3539 N N . GLY A 1 187 ? 50.281 2.779 147.389 1.00 8.84 344 GLY A N 1
ATOM 3540 C CA . GLY A 1 187 ? 48.985 3.367 147.346 1.00 9.39 344 GLY A CA 1
ATOM 3541 C C . GLY A 1 187 ? 49.062 4.742 147.995 1.00 8.35 344 GLY A C 1
ATOM 3542 O O . GLY A 1 187 ? 50.134 5.320 148.115 1.00 8.90 344 GLY A O 1
ATOM 3547 N N . GLU A 1 188 ? 47.894 5.255 148.348 1.00 9.39 345 GLU A N 1
ATOM 3548 C CA . GLU A 1 188 ? 47.798 6.599 148.898 1.00 10.38 345 GLU A CA 1
ATOM 3549 C C . GLU A 1 188 ? 46.777 6.613 150.002 1.00 10.63 345 GLU A C 1
ATOM 3550 O O . GLU A 1 188 ? 45.806 5.877 149.975 1.00 14.19 345 GLU A O 1
ATOM 3562 N N . LEU A 1 189 ? 47.035 7.453 150.985 1.00 11.26 346 LEU A N 1
ATOM 3563 C CA . LEU A 1 189 ? 46.074 7.857 151.990 1.00 12.22 346 LEU A CA 1
ATOM 3564 C C . LEU A 1 189 ? 45.827 9.355 151.780 1.00 15.43 346 LEU A C 1
ATOM 3565 O O . LEU A 1 189 ? 46.551 10.012 151.019 1.00 14.70 346 LEU A O 1
ATOM 3581 N N . PRO A 1 190 ? 44.822 9.937 152.420 1.00 15.81 347 PRO A N 1
ATOM 3582 C CA . PRO A 1 190 ? 44.506 11.344 152.097 1.00 19.29 347 PRO A CA 1
ATOM 3583 C C . PRO A 1 190 ? 45.676 12.327 152.174 1.00 18.06 347 PRO A C 1
ATOM 3584 O O . PRO A 1 190 ? 45.775 13.266 151.367 1.00 20.00 347 PRO A O 1
ATOM 3595 N N . ARG A 1 191 ? 46.547 12.164 153.162 1.00 14.07 348 ARG A N 1
ATOM 3596 C CA . ARG A 1 191 ? 47.632 13.112 153.374 1.00 13.44 348 ARG A CA 1
ATOM 3597 C C . ARG A 1 191 ? 48.961 12.693 152.737 1.00 10.79 348 ARG A C 1
ATOM 3598 O O . ARG A 1 191 ? 49.944 13.416 152.923 1.00 14.21 348 ARG A O 1
ATOM 3619 N N . GLY A 1 192 ? 49.048 11.611 151.961 1.00 10.87 349 GLY A N 1
ATOM 3620 C CA . GLY A 1 192 ? 50.303 11.332 151.313 1.00 11.77 349 GLY A CA 1
ATOM 3621 C C . GLY A 1 192 ? 50.357 9.946 150.684 1.00 8.84 349 GLY A C 1
ATOM 3622 O O . GLY A 1 192 ? 49.389 9.228 150.663 1.00 11.81 349 GLY A O 1
ATOM 3626 N N . LYS A 1 193 ? 51.509 9.599 150.240 1.00 9.27 350 LYS A N 1
ATOM 3627 C CA . LYS A 1 193 ? 51.786 8.331 149.592 1.00 9.12 350 LYS A CA 1
ATOM 3628 C C . LYS A 1 193 ? 52.204 7.292 150.614 1.00 7.82 350 LYS A C 1
ATOM 3629 O O . LYS A 1 193 ? 52.935 7.596 151.546 1.00 8.42 350 LYS A O 1
ATOM 3648 N N . LEU A 1 194 ? 51.702 6.078 150.425 1.00 6.81 351 LEU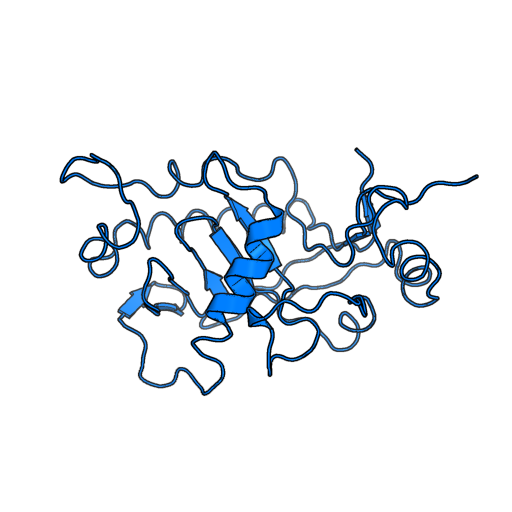 A N 1
ATOM 3649 C CA . LEU A 1 194 ? 51.903 4.974 151.327 1.00 6.41 351 LEU A CA 1
ATOM 3650 C C . LEU A 1 194 ? 52.918 4.008 150.723 1.00 6.48 351 LEU A C 1
ATOM 3651 O O . LEU A 1 194 ? 52.741 3.560 149.568 1.00 8.03 351 LEU A O 1
ATOM 3667 N N . TYR A 1 195 ? 53.931 3.653 151.493 1.00 6.80 352 TYR A N 1
ATOM 3668 C CA . TYR A 1 195 ? 54.965 2.736 151.103 1.00 7.03 352 TYR A CA 1
ATOM 3669 C C . TYR A 1 195 ? 54.909 1.480 151.985 1.00 7.50 352 TYR A C 1
ATOM 3670 O O . TYR A 1 195 ? 54.817 1.577 153.217 1.00 8.22 352 TYR A O 1
ATOM 3688 N N . SER A 1 196 ? 55.014 0.327 151.339 1.00 7.45 353 SER A N 1
ATOM 3689 C CA . SER A 1 196 ? 55.112 -0.974 151.955 1.00 7.24 353 SER A CA 1
ATOM 3690 C C . SER A 1 196 ? 56.541 -1.438 151.769 1.00 8.16 353 SER A C 1
ATOM 3691 O O . SER A 1 196 ? 56.942 -1.761 150.654 1.00 8.90 353 SER A O 1
ATOM 3699 N N A LEU A 1 197 ? 57.258 -1.533 152.892 0.58 10.38 354 LEU A N 1
ATOM 3700 N N B LEU A 1 197 ? 57.347 -1.474 152.858 0.42 7.09 354 LEU A N 1
ATOM 3701 C CA A LEU A 1 197 ? 58.680 -1.767 152.866 0.58 9.06 354 LEU A CA 1
ATOM 3702 C CA B LEU A 1 197 ? 58.773 -1.811 152.733 0.42 7.33 354 LEU A CA 1
ATOM 3703 C C A LEU A 1 197 ? 59.043 -3.209 153.161 0.58 8.49 354 LEU A C 1
ATOM 3704 C C B LEU A 1 197 ? 59.070 -3.252 153.109 0.42 7.55 354 LEU A C 1
ATOM 3705 O O A LEU A 1 197 ? 60.235 -3.559 153.103 0.58 9.26 354 LEU A O 1
ATOM 3706 O O B LEU A 1 197 ? 60.242 -3.625 153.170 0.42 12.17 354 LEU A O 1
ATOM 3737 N N . GLY A 1 198 ? 58.050 -4.060 153.362 1.00 7.54 355 GLY A N 1
ATOM 3738 C CA . GLY A 1 198 ? 58.253 -5.440 153.707 1.00 8.86 355 GLY A CA 1
ATOM 3739 C C . GLY A 1 198 ? 58.365 -5.594 155.214 1.00 7.60 355 GLY A C 1
ATOM 3740 O O . GLY A 1 198 ? 58.620 -4.655 155.943 1.00 7.90 355 GLY A O 1
ATOM 3745 N N A LYS A 1 199 ? 58.223 -6.838 155.664 0.50 13.01 356 LYS A N 1
ATOM 3746 N N B LYS A 1 199 ? 58.188 -6.837 155.664 0.50 8.31 356 LYS A N 1
ATOM 3747 C CA A LYS A 1 199 ? 58.476 -7.191 157.060 0.50 10.73 356 LYS A CA 1
ATOM 3748 C CA B LYS A 1 199 ? 58.434 -7.215 157.048 0.50 13.21 356 LYS A CA 1
ATOM 3749 C C A LYS A 1 199 ? 57.624 -6.341 158.006 0.50 7.58 356 LYS A C 1
ATOM 3750 C C B LYS A 1 199 ? 57.626 -6.344 157.996 0.50 11.84 356 LYS A C 1
ATOM 3751 O O A LYS A 1 199 ? 58.041 -5.983 159.120 0.50 11.88 356 LYS A O 1
ATOM 3752 O O B LYS A 1 199 ? 58.057 -5.994 159.099 0.50 10.34 356 LYS A O 1
ATOM 3789 N N . GLY A 1 200 ? 56.419 -6.028 157.591 1.00 8.12 357 GLY A N 1
ATOM 3790 C CA . GLY A 1 200 ? 55.497 -5.303 158.477 1.00 8.19 357 GLY A CA 1
ATOM 3791 C C . GLY A 1 200 ? 55.748 -3.818 158.579 1.00 6.62 357 GLY A C 1
ATOM 3792 O O . GLY A 1 200 ? 55.171 -3.150 159.433 1.00 7.20 357 GLY A O 1
ATOM 3797 N N . ARG A 1 201 ? 56.605 -3.259 157.706 1.00 6.85 358 ARG A N 1
ATOM 3798 C CA . ARG A 1 201 ? 57.028 -1.869 157.756 1.00 6.55 358 ARG A CA 1
ATOM 3799 C C . ARG A 1 201 ? 56.232 -1.037 156.763 1.00 5.63 358 ARG A C 1
ATOM 3800 O O . ARG A 1 201 ? 56.178 -1.392 155.580 1.00 6.89 358 ARG A O 1
ATOM 3821 N N . TRP A 1 202 ? 55.696 0.095 157.206 1.00 5.63 359 TRP A N 1
ATOM 3822 C CA . TRP A 1 202 ? 54.823 0.943 156.439 1.00 6.48 359 TRP A CA 1
ATOM 3823 C C . TRP A 1 202 ? 55.221 2.382 156.725 1.00 6.75 359 TRP A C 1
ATOM 3824 O O . TRP A 1 202 ? 55.476 2.775 157.880 1.00 7.85 359 TRP A O 1
ATOM 3845 N N A MET A 1 203 ? 55.203 3.218 155.682 0.67 8.43 360 MET A N 1
ATOM 3846 N N B MET A 1 203 ? 55.216 3.194 155.657 0.33 7.43 360 MET A N 1
ATOM 3847 C CA A MET A 1 203 ? 55.552 4.634 155.807 0.67 5.96 360 MET A CA 1
ATOM 3848 C CA B MET A 1 203 ? 55.453 4.619 155.802 0.33 7.42 360 MET A CA 1
ATOM 3849 C C A MET A 1 203 ? 54.589 5.467 154.998 0.67 7.25 360 MET A C 1
ATOM 3850 C C B MET A 1 203 ? 54.497 5.452 154.984 0.33 6.00 360 MET A C 1
ATOM 3851 O O A MET A 1 203 ? 54.391 5.156 153.800 0.67 7.80 360 MET A O 1
ATOM 3852 O O B MET A 1 203 ? 54.266 5.175 153.793 0.33 11.00 360 MET A O 1
ATOM 3879 N N . LEU A 1 204 ? 53.974 6.483 155.606 1.00 6.52 361 LEU A N 1
ATOM 3880 C CA . LEU A 1 204 ? 53.187 7.484 154.919 1.00 6.76 361 LEU A CA 1
ATOM 3881 C C . LEU A 1 204 ? 54.070 8.705 154.771 1.00 6.20 361 LEU A C 1
ATOM 3882 O O . LEU A 1 204 ? 54.443 9.344 155.747 1.00 7.17 361 LEU A O 1
ATOM 3899 N N A SER A 1 205 ? 54.385 9.043 153.547 0.66 7.53 362 SER A N 1
ATOM 3900 N N B SER A 1 205 ? 54.464 9.023 153.536 0.34 7.15 362 SER A N 1
ATOM 3901 C CA A SER A 1 205 ? 55.177 10.225 153.257 0.66 8.66 362 SER A CA 1
ATOM 3902 C CA B SER A 1 205 ? 55.222 10.239 153.241 0.34 5.85 362 SER A CA 1
ATOM 3903 C C A SER A 1 205 ? 54.218 11.380 153.034 0.66 9.69 362 SER A C 1
ATOM 3904 C C B SER A 1 205 ? 54.229 11.376 153.038 0.34 7.39 362 SER A C 1
ATOM 3905 O O A SER A 1 205 ? 53.405 11.357 152.092 0.66 12.36 362 SER A O 1
ATOM 3906 O O B SER A 1 205 ? 53.395 11.333 152.122 0.34 6.48 362 SER A O 1
ATOM 3921 N N . LEU A 1 206 ? 54.280 12.372 153.922 1.00 8.81 363 LEU A N 1
ATOM 3922 C CA . LEU A 1 206 ? 53.316 13.451 153.885 1.00 8.93 363 LEU A CA 1
ATOM 3923 C C . LEU A 1 206 ? 53.512 14.335 152.631 1.00 9.64 363 LEU A C 1
ATOM 3924 O O . LEU A 1 206 ? 54.613 14.749 152.288 1.00 13.22 363 LEU A O 1
ATOM 3941 N N . THR A 1 207 ? 52.422 14.649 151.997 1.00 12.40 364 THR A N 1
ATOM 3942 C CA . THR A 1 207 ? 52.477 15.583 150.838 1.00 15.02 364 THR A CA 1
ATOM 3943 C C . THR A 1 207 ? 53.022 16.955 151.260 1.00 10.75 364 THR A C 1
ATOM 3944 O O . THR A 1 207 ? 53.920 17.555 150.638 1.00 15.37 364 THR A O 1
ATOM 3955 N N . LYS A 1 208 ? 52.514 17.400 152.402 1.00 10.72 365 LYS A N 1
ATOM 3956 C CA . LYS A 1 208 ? 52.866 18.662 153.018 1.00 8.73 365 LYS A CA 1
ATOM 3957 C C . LYS A 1 208 ? 53.363 18.322 154.433 1.00 8.33 365 LYS A C 1
ATOM 3958 O O . LYS A 1 208 ? 52.667 17.640 155.166 1.00 9.81 365 LYS A O 1
ATOM 3977 N N . LYS A 1 209 ? 54.572 18.736 154.766 1.00 8.05 366 LYS A N 1
ATOM 3978 C CA . LYS A 1 209 ? 55.065 18.437 156.100 1.00 8.26 366 LYS A CA 1
ATOM 3979 C C . LYS A 1 209 ? 54.184 19.089 157.162 1.00 8.76 366 LYS A C 1
ATOM 3980 O O . LYS A 1 209 ? 53.617 20.149 156.977 1.00 11.82 366 LYS A O 1
ATOM 3999 N N A MET A 1 210 ? 54.058 18.409 158.307 0.52 11.90 367 MET A N 1
ATOM 4000 N N B MET A 1 210 ? 54.135 18.464 158.321 0.48 6.58 367 MET A N 1
ATOM 4001 C CA A MET A 1 210 ? 53.456 18.983 159.497 0.52 7.02 367 MET A CA 1
ATOM 4002 C CA B MET A 1 210 ? 53.393 18.959 159.470 0.48 12.00 367 MET A CA 1
ATOM 4003 C C A MET A 1 210 ? 54.511 19.810 160.222 0.52 7.07 367 MET A C 1
ATOM 4004 C C B MET A 1 210 ? 54.337 19.694 160.418 0.48 9.18 367 MET A C 1
ATOM 4005 O O A MET A 1 210 ? 55.699 19.613 160.066 0.52 7.03 367 MET A O 1
ATOM 4006 O O B MET A 1 210 ? 55.396 19.190 160.774 0.48 11.48 367 MET A O 1
ATOM 4033 N N A GLU A 1 211 ? 54.062 20.761 161.031 0.52 7.75 368 GLU A N 1
ATOM 4034 N N B GLU A 1 211 ? 53.962 20.866 160.868 0.48 11.45 368 GLU A N 1
ATOM 4035 C CA A GLU A 1 211 ? 54.942 21.625 161.823 0.52 10.07 368 GLU A CA 1
ATOM 4036 C CA B GLU A 1 211 ? 54.809 21.600 161.808 0.48 8.26 368 GLU A CA 1
ATOM 4037 C C A GLU A 1 211 ? 54.343 21.743 163.215 0.52 13.23 368 GLU A C 1
ATOM 4038 C C B GLU A 1 211 ? 54.218 21.516 163.221 0.48 7.83 368 GLU A C 1
ATOM 4039 O O A GLU A 1 211 ? 53.206 22.183 163.360 0.52 13.62 368 GLU A O 1
ATOM 4040 O O B GLU A 1 211 ? 52.995 21.599 163.399 0.48 9.26 368 GLU A O 1
ATOM 4063 N N . VAL A 1 212 ? 55.079 21.328 164.220 1.00 7.96 369 VAL A N 1
ATOM 4064 C CA . VAL A 1 212 ? 54.666 21.370 165.608 1.00 7.75 369 VAL A CA 1
ATOM 4065 C C . VAL A 1 212 ? 55.583 22.273 166.406 1.00 7.93 369 VAL A C 1
ATOM 4066 O O . VAL A 1 212 ? 56.769 22.343 166.174 1.00 11.57 369 VAL A O 1
ATOM 4080 N N A LYS A 1 213 ? 55.010 22.941 167.385 0.52 11.90 370 L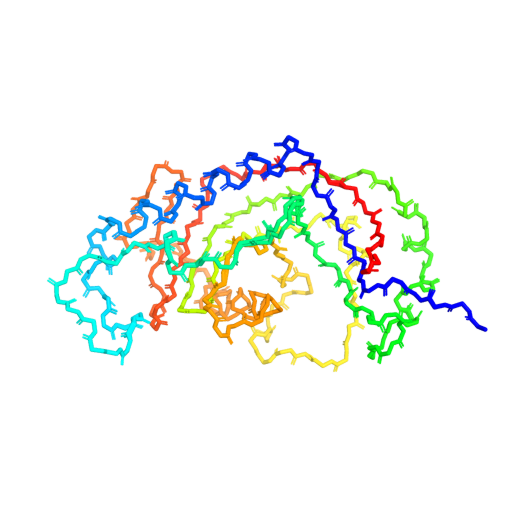YS A N 1
ATOM 4081 N N B LYS A 1 213 ? 55.042 22.949 167.403 0.48 5.14 370 LYS A N 1
ATOM 4082 C CA A LYS A 1 213 ? 55.764 23.775 168.285 0.52 9.99 370 LYS A CA 1
ATOM 4083 C CA B LYS A 1 213 ? 55.791 23.786 168.327 0.48 5.70 370 LYS A CA 1
ATOM 4084 C C A LYS A 1 213 ? 56.189 22.972 169.495 0.52 6.89 370 LYS A C 1
ATOM 4085 C C B LYS A 1 213 ? 56.241 22.934 169.485 0.48 6.85 370 LYS A C 1
ATOM 4086 O O A LYS A 1 213 ? 55.400 22.192 170.041 0.52 5.81 370 LYS A O 1
ATOM 4087 O O B LYS A 1 213 ? 55.464 22.143 170.011 0.48 10.28 370 LYS A O 1
ATOM 4124 N N A ALA A 1 214 ? 57.419 23.186 169.925 0.52 7.63 371 ALA A N 1
ATOM 4125 N N B ALA A 1 214 ? 57.467 23.148 169.924 0.48 7.20 371 ALA A N 1
ATOM 4126 C CA A ALA A 1 214 ? 57.933 22.439 171.059 0.52 6.66 371 ALA A CA 1
ATOM 4127 C CA B ALA A 1 214 ? 57.993 22.352 171.017 0.48 7.65 371 ALA A CA 1
ATOM 4128 C C A ALA A 1 214 ? 58.900 23.321 171.823 0.52 6.00 371 ALA A C 1
ATOM 4129 C C B ALA A 1 214 ? 59.150 23.080 171.700 0.48 9.72 371 ALA A C 1
ATOM 4130 O O A ALA A 1 214 ? 59.355 24.353 171.329 0.52 7.98 371 ALA A O 1
ATOM 4131 O O B ALA A 1 214 ? 59.941 23.781 171.051 0.48 7.54 371 ALA A O 1
ATOM 4144 N N . ILE A 1 215 ? 59.249 22.887 173.027 1.00 6.47 372 ILE A N 1
ATOM 4145 C CA . ILE A 1 215 ? 60.223 23.566 173.858 1.00 6.27 372 ILE A CA 1
ATOM 4146 C C . ILE A 1 215 ? 61.334 22.598 174.202 1.00 5.37 372 ILE A C 1
ATOM 4147 O O . ILE A 1 215 ? 61.073 21.471 174.648 1.00 5.92 372 ILE A O 1
ATOM 4164 N N . PHE A 1 216 ? 62.596 22.995 174.041 1.00 5.86 373 PHE A N 1
ATOM 4165 C CA . PHE A 1 216 ? 63.725 22.168 174.410 1.00 5.33 373 PHE A CA 1
ATOM 4166 C C . PHE A 1 216 ? 63.941 22.267 175.915 1.00 5.80 373 PHE A C 1
ATOM 4167 O O . PHE A 1 216 ? 64.132 23.358 176.436 1.00 7.01 373 PHE A O 1
ATOM 4184 N N . THR A 1 217 ? 63.993 21.121 176.600 1.00 5.51 374 THR A N 1
ATOM 4185 C CA . THR A 1 217 ? 64.216 21.089 178.042 1.00 5.79 374 THR A CA 1
ATOM 4186 C C . THR A 1 217 ? 64.592 19.667 178.438 1.00 5.31 374 THR A C 1
ATOM 4187 O O . THR A 1 217 ? 64.851 18.816 177.588 1.00 6.14 374 THR A O 1
ATOM 4198 N N . GLY A 1 218 ? 64.656 19.448 179.757 1.00 6.44 375 GLY A N 1
ATOM 4199 C CA . GLY A 1 218 ? 64.984 18.166 180.325 1.00 6.22 375 GLY A CA 1
ATOM 4200 C C . GLY A 1 218 ? 63.823 17.641 181.142 1.00 6.50 375 GLY A C 1
ATOM 4201 O O . GLY A 1 218 ? 63.184 18.376 181.891 1.00 8.08 375 GLY A O 1
ATOM 4205 N N . TYR A 1 219 ? 63.546 16.342 180.976 1.00 6.88 376 TYR A N 1
ATOM 4206 C CA . TYR A 1 219 ? 62.502 15.639 181.720 1.00 6.81 376 TYR A CA 1
ATOM 4207 C C . TYR A 1 219 ? 63.103 14.854 182.868 1.00 6.96 376 TYR A C 1
ATOM 4208 O O . TYR A 1 219 ? 64.125 14.193 182.682 1.00 7.47 376 TYR A O 1
ATOM 4226 N N . TYR A 1 220 ? 62.434 14.898 184.026 1.00 7.36 377 TYR A N 1
ATOM 4227 C CA . TYR A 1 220 ? 62.817 14.156 185.226 1.00 8.90 377 TYR A CA 1
ATOM 4228 C C . TYR A 1 220 ? 61.625 13.264 185.594 1.00 12.83 377 TYR A C 1
ATOM 4229 O O . TYR A 1 220 ? 60.488 13.752 185.735 1.00 15.38 377 TYR A O 1
ATOM 4247 N N . GLY A 1 221 ? 61.870 11.985 185.850 1.00 13.66 378 GLY A N 1
ATOM 4248 C CA . GLY A 1 221 ? 60.768 11.105 186.305 1.00 16.66 378 GLY A CA 1
ATOM 4249 C C . GLY A 1 221 ? 60.258 11.325 187.747 1.00 16.18 378 GLY A C 1
ATOM 4250 O O . GLY A 1 221 ? 60.878 11.974 188.610 1.00 18.41 378 GLY A O 1
#

B-factor: mean 16.45, std 11.22, range [2.76, 75.85]

Radius of gyration: 17.42 Å; Cα contacts (8 Å, |Δi|>4): 504; chains: 1; bounding box: 40×46×51 Å

Nearest PDB structures (foldseek):
  2ype-assembly1_A  TM=9.919E-01  e=7.429E-43  Mus musculus
  7qzk-assembly1_A  TM=9.871E-01  e=8.584E-42  Mus musculus
  2xmi-assembly1_A  TM=9.839E-01  e=6.000E-42  Mus musculus
  2ydb-assembly1_A  TM=9.777E-01  e=2.514E-41  Mus musculus
  2y3x-assembly1_A  TM=9.443E-01  e=1.625E-37  Mus musculus

GO terms:
  GO:0043209 myelin sheath (C, IDA)
  GO:0005737 cytoplasm (C, IDA)
  GO:0016020 membrane (C, IDA)
  GO:0009636 response to toxic substance (P, IDA)
  GO:0004113 2',3'-cyclic-nucleotide 3'-phosphodiesterase activity (F, IDA)
  GO:0048709 oligodendrocyte differentiation (P, IMP)
  GO:0007409 axonogenesis (P, IMP)
  GO:0008344 adult locomotory behavior (P, IMP)
  GO:0043209 myelin sheath (C, HDA)

Solvent-accessible surface area: 11878 Å² total; per-residue (Å²): 261,139,134,25,6,36,29,10,0,0,31,4,41,114,157,16,1,78,73,0,35,144,29,1,32,70,4,4,84,60,0,3,78,31,162,18,3,100,156,59,26,138,116,11,11,110,36,153,71,84,218,132,93,37,87,2,53,89,50,1,49,86,112,26,123,42,51,0,49,0,32,9,15,104,0,41,62,24,162,28,70,40,1,102,127,8,12,98,58,146,22,2,138,158,3,102,49,86,52,10,126,0,9,0,22,4,4,1,0,7,37,98,0,1,0,0,27,3,62,16,67,119,91,4,63,110,1,37,19,115,85,163,115,145,34,103,26,15,112,64,26,90,117,9,18,66,0,26,0,18,6,0,1,11,88,129,12,116,74,98,46,0,0,63,13,1,4,46,0,22,32,79,20,109,84,32,30,160,88,102,35,73,20,119,17,109,179,4,106,0,13,41,34,35,153,4,36,5,12,6,40,19,123,172,101,39,101,2,95,0,55,0,40,14,94,103,97

Foldseek 3Di:
DAWFFQFWWWWFDQVLQVVVLVVLQVVQQVQQPDPVNLVCVCLQDPDPDDNDGDRVCVQQVAFDPPIWIWTQDRQRRPPDPCNVVLCPDPLLVVQAFPKDKWWWFKWKDGSFFTWTWTDDDPSVLVSHDDDDDDDPLCVPPDGPRLTIITGGGGDVHDSVVSSVLSSNVCSQAVVHQPPQFPAADPQATWHDSTSRMIMGGGPGIDMTMTGIHGHHD

Organism: Mus musculus (NCBI:txid10090)

InterPro domains:
  IPR008431 Cyclic nucleotide phosphodiesterase [PIRSF000970] (1-420)
  IPR008431 Cyclic nucleotide phosphodiesterase [PTHR10156] (1-420)
  IPR009097 Cyclic phosphodiesterase [SSF55144] (180-398)
  IPR027417 P-loop containing nucleoside triphosphate hydrolase [G3DSA:3.40.50.300] (49-180)
  IPR027417 P-loop containing nucleoside triphosphate hydrolase [SSF52540] (51-186)
  IPR047325 Cyclic nucleotide phosphodiesterase, catalytic domain [PF05881] (185-419)

Secondary structure (DSSP, 8-state):
-PPPPSEEEEEE-HHHHHHHHHHHHHHHHHHHHSHHHHHTGGGT--S---SS---HHHHT-BPPSSS-EEEEEE-GGGTSTTHHHHHH-HHHHHHTT-EEEEEEEEEEE-SSEEEEEEE--HHHHTTS---S---GGGTT--TTTT-EEEEEE-TT--TTHHH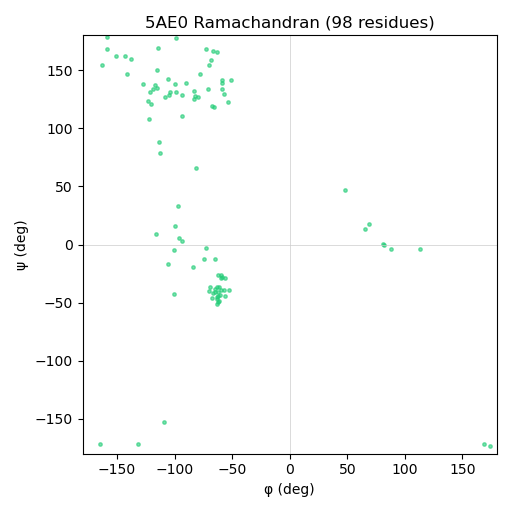HHHHHHHHHHTT--TT---EEETTEEEEEEETTEEEEEEEEEEEEEEEEEEE--

Sequence (217 aa):
KDFFLPPLYYFGWFFLTKKKSSSETLRKKAGQQVFFLEEELGNNHHKAFKKKELLRHHFIISGDEPKEKLELVVSSYFFGKRRPPPPGGVVLHCTTTKFFCDYGKAAGAEEEYAQQQEEVVKRRSYGKKAFKLSIISALFVVTPKTAGAQVVVLTDQELQQLWPSDLDKPSASEGLPPGSRAHVTLGGCCAADVQQPVQTGLDLLDILQQQVKGGGSSQGEAVVGELPRGKLYSLLGKKGRWMMLSSLTKKMMEEVKKAAIFTGYYG